Protein AF-A0A3D3JFN8-F1 (afdb_monomer_lite)

Secondary structure (DSSP, 8-state):
---HHHHHHHHHHHHHHHHHHTTT---THHHHS-HHHHHHHHHHHHHHHHTSTTHHHHHHHHHHHHHHHHHHHTTSHHHHHHHHHHHHHHHHHHHHHHS--SS-----SSSHHHHHHHTTSS-S------HHHHTTPPPPPS-TT-HHHHHHHHH-S-HHHHHHHHHHHHHHHHHHHHTT-HHHHHHHHHHHHHHHHHHHTT-S-HHHHHHHHHHHHHHHHHHHHHHHHHT--HHHHHHHHHHHSSHHHHHHH-HHHHHHHHHHHHHHHHHH--TTTTT-HHHHHHHHHHHHHHHHHTT--HHHHHHHHHHHHHHHHHHHTT--

Sequence (324 aa):
SIDMDQAIRALEEKYDVASGIMHGFDWSVWHNGIGTEKLKLIPSAMEHVLAQADGKKRFVAVVRDLSRAFALCATSAVANELRSDIAFFQAVQASLSKSASPSGRDPDDIDAAVRQLVDRAIAPDGEMIDVFTAAGLKKPDISILSDSFLAEVRGLKHKHVAAELLAKLLKGEIKIKSDRNIVEGRKFSDMLQKTLNQYHNRAIATAEIIEELIKLAEEIRAAKERGEKLGLNDDELAFYDALGENTSAIELMGDDKLKVIATELVTQVRKNVTIDWNLRTQARAKIKVLVKRILRKHGYPPDLQDAATQLVLRQAEVLCAGWV

Structure (mmCIF, N/CA/C/O backbone):
data_AF-A0A3D3JFN8-F1
#
_entry.id   AF-A0A3D3JFN8-F1
#
loop_
_atom_site.group_PDB
_atom_site.id
_atom_site.type_symbol
_atom_site.label_atom_id
_atom_site.label_alt_id
_atom_site.label_comp_id
_atom_site.label_asym_id
_atom_site.label_entity_id
_atom_site.label_seq_id
_atom_site.pdbx_PDB_ins_code
_atom_site.Cartn_x
_atom_site.Cartn_y
_atom_site.Cartn_z
_atom_site.occupancy
_atom_site.B_iso_or_equiv
_atom_site.auth_seq_id
_atom_site.auth_comp_id
_atom_site.auth_asym_id
_atom_site.auth_atom_id
_atom_site.pdbx_PDB_model_num
ATOM 1 N N . SER A 1 1 ? 41.255 7.374 -10.370 1.00 53.94 1 SER A N 1
ATOM 2 C CA . SER A 1 1 ? 40.644 7.647 -11.681 1.00 53.94 1 SER A CA 1
ATOM 3 C C . SER A 1 1 ? 39.599 6.579 -11.903 1.00 53.94 1 SER A C 1
ATOM 5 O O . SER A 1 1 ? 39.950 5.418 -11.734 1.00 53.94 1 SER A O 1
ATOM 7 N N . ILE A 1 2 ? 38.337 6.935 -12.144 1.00 57.22 2 ILE A N 1
ATOM 8 C CA . ILE A 1 2 ? 37.338 5.935 -12.548 1.00 57.22 2 ILE A CA 1
ATOM 9 C C . ILE A 1 2 ? 37.776 5.444 -13.929 1.00 57.22 2 ILE A C 1
ATOM 11 O O . ILE A 1 2 ? 38.053 6.261 -14.805 1.00 57.22 2 ILE A O 1
ATOM 15 N N . ASP A 1 3 ? 37.945 4.134 -14.077 1.00 82.56 3 ASP A N 1
ATOM 16 C CA . ASP A 1 3 ? 38.361 3.522 -15.334 1.00 82.56 3 ASP A CA 1
ATOM 17 C C . ASP A 1 3 ? 37.201 3.626 -16.335 1.00 82.56 3 ASP A C 1
ATOM 19 O O . ASP A 1 3 ? 36.159 2.985 -16.171 1.00 82.56 3 ASP A O 1
ATOM 23 N N . MET A 1 4 ? 37.364 4.493 -17.335 1.00 81.75 4 MET A N 1
ATOM 24 C CA . MET A 1 4 ? 36.362 4.758 -18.369 1.00 81.75 4 MET A CA 1
ATOM 25 C C . MET A 1 4 ? 35.945 3.464 -19.085 1.00 81.75 4 MET A C 1
ATOM 27 O O . MET A 1 4 ? 34.765 3.278 -19.377 1.00 81.75 4 MET A O 1
ATOM 31 N N . ASP A 1 5 ? 36.878 2.528 -19.273 1.00 86.00 5 ASP A N 1
ATOM 32 C CA . ASP A 1 5 ? 36.620 1.253 -19.945 1.00 86.00 5 ASP A CA 1
ATOM 33 C C . ASP A 1 5 ? 35.808 0.290 -19.069 1.00 86.00 5 ASP A C 1
ATOM 35 O O . ASP A 1 5 ? 35.107 -0.586 -19.580 1.00 86.00 5 ASP A O 1
ATOM 39 N N . GLN A 1 6 ? 35.883 0.424 -17.742 1.00 88.44 6 GLN A N 1
ATOM 40 C CA . GLN A 1 6 ? 35.012 -0.318 -16.824 1.00 88.44 6 GLN A CA 1
ATOM 41 C C . GLN A 1 6 ? 33.599 0.264 -16.811 1.00 88.44 6 GLN A C 1
ATOM 43 O O . GLN A 1 6 ? 32.631 -0.493 -16.765 1.00 88.44 6 GLN A O 1
ATOM 48 N N . ALA A 1 7 ? 33.468 1.592 -16.888 1.00 87.38 7 ALA A N 1
ATOM 49 C CA . ALA A 1 7 ? 32.167 2.251 -16.971 1.00 87.38 7 ALA A CA 1
ATOM 50 C C . ALA A 1 7 ? 31.432 1.907 -18.278 1.00 87.38 7 ALA A C 1
ATOM 52 O O . ALA A 1 7 ? 30.237 1.624 -18.234 1.00 87.38 7 ALA A O 1
ATOM 53 N N . ILE A 1 8 ? 32.146 1.861 -19.410 1.00 90.62 8 ILE A N 1
ATOM 54 C CA . ILE A 1 8 ? 31.586 1.451 -20.709 1.00 90.62 8 ILE A CA 1
ATOM 55 C C . ILE A 1 8 ? 31.153 -0.019 -20.674 1.00 90.62 8 ILE A C 1
ATOM 57 O O . ILE A 1 8 ? 30.015 -0.318 -21.015 1.00 90.62 8 ILE A O 1
ATOM 61 N N . ARG A 1 9 ? 31.995 -0.928 -20.163 1.00 92.75 9 ARG A N 1
ATOM 62 C CA . ARG A 1 9 ? 31.619 -2.347 -20.028 1.00 92.75 9 ARG A CA 1
ATOM 63 C C . ARG A 1 9 ? 30.382 -2.549 -19.157 1.00 92.75 9 ARG A C 1
ATOM 65 O O . ARG A 1 9 ? 29.504 -3.333 -19.500 1.00 92.75 9 ARG A O 1
ATOM 72 N N . ALA A 1 10 ? 30.291 -1.823 -18.042 1.00 92.12 10 ALA A N 1
ATOM 73 C CA . ALA A 1 10 ? 29.110 -1.859 -17.188 1.00 92.12 10 ALA A CA 1
ATOM 74 C C . ALA A 1 10 ? 27.870 -1.287 -17.896 1.00 92.12 10 ALA A C 1
ATOM 76 O O . ALA A 1 10 ? 26.773 -1.809 -17.707 1.00 92.12 10 ALA A O 1
ATOM 77 N N . LEU A 1 11 ? 28.025 -0.232 -18.706 1.00 92.38 11 LEU A N 1
ATOM 78 C CA . LEU A 1 11 ? 26.940 0.333 -19.506 1.00 92.38 11 LEU A CA 1
ATOM 79 C C . LEU A 1 11 ? 26.386 -0.706 -20.485 1.00 92.38 11 LEU A C 1
ATOM 81 O O . LEU A 1 11 ? 25.184 -0.956 -20.466 1.00 92.38 11 LEU A O 1
ATOM 85 N N . GLU A 1 12 ? 27.253 -1.318 -21.292 1.00 94.62 12 GLU A N 1
ATOM 86 C CA . GLU A 1 12 ? 26.887 -2.326 -22.295 1.00 94.62 12 GLU A CA 1
ATOM 87 C C . GLU A 1 12 ? 26.227 -3.546 -21.641 1.00 94.62 12 GLU A C 1
ATOM 89 O O . GLU A 1 12 ? 25.137 -3.948 -22.038 1.00 94.62 12 GLU A O 1
ATOM 94 N N . GLU A 1 13 ? 26.802 -4.065 -20.550 1.00 96.44 13 GLU A N 1
ATOM 95 C CA . GLU A 1 13 ? 26.225 -5.195 -19.816 1.00 96.44 13 GLU A CA 1
ATOM 96 C C . GLU A 1 13 ? 24.807 -4.880 -19.311 1.00 96.44 13 GLU A C 1
ATOM 98 O O . GLU A 1 13 ? 23.881 -5.678 -19.474 1.00 96.44 13 GLU A O 1
ATOM 103 N N . LYS A 1 14 ? 24.597 -3.713 -18.683 1.00 96.00 14 LYS A N 1
ATOM 104 C CA . LYS A 1 14 ? 23.262 -3.344 -18.182 1.00 96.00 14 LYS A CA 1
ATOM 105 C C . LYS A 1 14 ? 22.296 -3.011 -19.313 1.00 96.00 14 LYS A C 1
ATOM 107 O O . LYS A 1 14 ? 21.099 -3.252 -19.154 1.00 96.00 14 LYS A O 1
ATOM 112 N N . TYR A 1 15 ? 22.797 -2.497 -20.430 1.00 96.38 15 TYR A N 1
ATOM 113 C CA . TYR A 1 15 ? 22.007 -2.238 -21.624 1.00 96.38 15 TYR A CA 1
ATOM 114 C C . TYR A 1 15 ? 21.481 -3.545 -22.221 1.00 96.38 15 TYR A C 1
ATOM 116 O O . TYR A 1 15 ? 20.282 -3.653 -22.478 1.00 96.38 15 TYR A O 1
ATOM 124 N N . ASP A 1 16 ? 22.330 -4.566 -22.336 1.00 96.00 16 ASP A N 1
ATOM 125 C CA . ASP A 1 16 ? 21.941 -5.891 -22.821 1.00 96.00 16 ASP A CA 1
ATOM 126 C C . ASP A 1 16 ? 20.893 -6.535 -21.913 1.00 96.00 16 ASP A C 1
ATOM 128 O O . ASP A 1 16 ? 19.906 -7.099 -22.386 1.00 96.00 16 ASP A O 1
ATOM 132 N N . VAL A 1 17 ? 21.045 -6.405 -20.590 1.00 96.12 17 VAL A N 1
ATOM 133 C CA . VAL A 1 17 ? 20.047 -6.918 -19.641 1.00 96.12 17 VAL A CA 1
ATOM 134 C C . VAL A 1 17 ? 18.718 -6.159 -19.758 1.00 96.12 17 VAL A C 1
ATOM 136 O O . VAL A 1 17 ? 17.661 -6.792 -19.727 1.00 96.12 17 VAL A O 1
ATOM 139 N N . ALA A 1 18 ? 18.738 -4.828 -19.894 1.00 95.38 18 ALA A N 1
ATOM 140 C CA . ALA A 1 18 ? 17.523 -4.026 -20.073 1.00 95.38 18 ALA A CA 1
ATOM 141 C C . ALA A 1 18 ? 16.812 -4.371 -21.391 1.00 95.38 18 ALA A C 1
ATOM 143 O O . ALA A 1 18 ? 15.604 -4.615 -21.395 1.00 95.38 18 ALA A O 1
ATOM 144 N N . SER A 1 19 ? 17.575 -4.490 -22.477 1.00 95.50 19 SER A N 1
ATOM 145 C CA . SER A 1 19 ? 17.095 -4.908 -23.796 1.00 95.50 19 SER A CA 1
ATOM 146 C C . SER A 1 19 ? 16.547 -6.333 -23.775 1.00 95.50 19 SER A C 1
ATOM 148 O O . SER A 1 19 ? 15.504 -6.604 -24.361 1.00 95.50 19 SER A O 1
ATOM 150 N N . GLY A 1 20 ? 17.187 -7.238 -23.030 1.00 95.94 20 GLY A N 1
ATOM 151 C CA . GLY A 1 20 ? 16.709 -8.602 -22.818 1.00 95.94 20 GLY A CA 1
ATOM 152 C C . GLY A 1 20 ? 15.374 -8.660 -22.074 1.00 95.94 20 GLY A C 1
ATOM 153 O O . GLY A 1 20 ? 14.539 -9.504 -22.388 1.00 95.94 20 GLY A O 1
ATOM 154 N N . ILE A 1 21 ? 15.129 -7.746 -21.126 1.00 94.88 21 ILE A N 1
ATOM 155 C CA . ILE A 1 21 ? 13.808 -7.603 -20.491 1.00 94.88 21 ILE A CA 1
ATOM 156 C C . ILE A 1 21 ? 12.785 -7.047 -21.486 1.00 94.88 21 ILE A C 1
ATOM 158 O O . ILE A 1 21 ? 11.629 -7.437 -21.430 1.00 94.88 21 ILE A O 1
ATOM 162 N N . MET A 1 22 ? 13.184 -6.172 -22.405 1.00 96.12 22 MET A N 1
ATOM 163 C CA . MET A 1 22 ? 12.294 -5.603 -23.425 1.00 96.12 22 MET A CA 1
ATOM 164 C C . MET A 1 22 ? 12.196 -6.457 -24.701 1.00 96.12 22 MET A C 1
ATOM 166 O O . MET A 1 22 ? 11.599 -6.031 -25.689 1.00 96.12 22 MET A O 1
ATOM 170 N N . HIS A 1 23 ? 12.778 -7.657 -24.713 1.00 94.62 23 HIS A N 1
ATOM 171 C CA . HIS A 1 23 ? 12.851 -8.489 -25.906 1.00 94.62 23 HIS A CA 1
ATOM 172 C C . HIS A 1 23 ? 11.454 -8.806 -26.469 1.00 94.62 23 HIS A C 1
ATOM 174 O O . HIS A 1 23 ? 10.594 -9.373 -25.793 1.00 94.62 23 HIS A O 1
ATOM 180 N N . GLY A 1 24 ? 11.249 -8.495 -27.752 1.00 91.69 24 GLY A N 1
ATOM 181 C CA . GLY A 1 24 ? 9.967 -8.666 -28.441 1.00 91.69 24 GLY A CA 1
ATOM 182 C C . GLY A 1 24 ? 9.012 -7.472 -28.311 1.00 91.69 24 GLY A C 1
ATOM 183 O O . GLY A 1 24 ? 7.915 -7.522 -28.864 1.00 91.69 24 GLY A O 1
ATOM 184 N N . PHE A 1 25 ? 9.411 -6.403 -27.619 1.00 94.88 25 PHE A N 1
ATOM 185 C CA . PHE A 1 25 ? 8.752 -5.101 -27.675 1.00 94.88 25 PHE A CA 1
ATOM 186 C C . PHE A 1 25 ? 9.470 -4.197 -28.682 1.00 94.88 25 PHE A C 1
ATOM 188 O O . PHE A 1 25 ? 10.678 -4.015 -28.590 1.00 94.88 25 PHE A O 1
ATOM 195 N N . ASP A 1 26 ? 8.737 -3.612 -29.629 1.00 91.94 26 ASP A N 1
ATOM 196 C CA . ASP A 1 26 ? 9.301 -2.629 -30.558 1.00 91.94 26 ASP A CA 1
ATOM 197 C C . ASP A 1 26 ? 9.213 -1.222 -29.955 1.00 91.94 26 ASP A C 1
ATOM 199 O O . ASP A 1 26 ? 8.122 -0.671 -29.790 1.00 91.94 26 ASP A O 1
ATOM 203 N N . TRP A 1 27 ? 10.369 -0.642 -29.625 1.00 92.06 27 TRP A N 1
ATOM 204 C CA . TRP A 1 27 ? 10.476 0.735 -29.144 1.00 92.06 27 TRP A CA 1
ATOM 205 C C . TRP A 1 27 ? 11.061 1.705 -30.176 1.00 92.06 27 TRP A C 1
ATOM 207 O O . TRP A 1 27 ? 11.353 2.849 -29.831 1.00 92.06 27 TRP A O 1
ATOM 217 N N . SER A 1 28 ? 11.169 1.313 -31.450 1.00 87.94 28 SER A N 1
ATOM 218 C CA . SER A 1 28 ? 11.732 2.150 -32.522 1.00 87.94 28 SER A CA 1
ATOM 219 C C . SER A 1 28 ? 11.028 3.506 -32.685 1.00 87.94 28 SER A C 1
ATOM 221 O O . SER A 1 28 ? 11.658 4.516 -33.017 1.00 87.94 28 SER A O 1
ATOM 223 N N . VAL A 1 29 ? 9.729 3.560 -32.365 1.00 86.12 29 VAL A N 1
ATOM 224 C CA . VAL A 1 29 ? 8.913 4.786 -32.317 1.00 86.12 29 V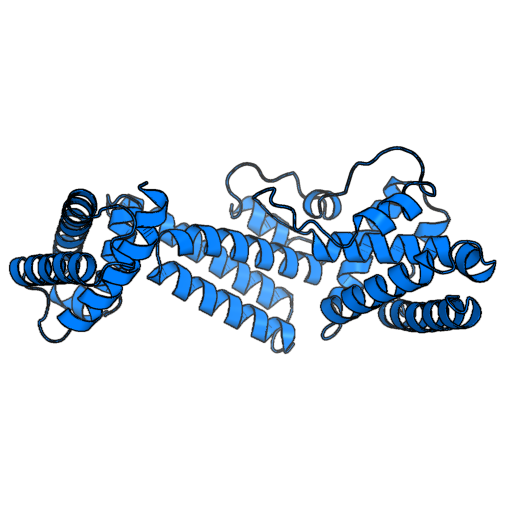AL A CA 1
ATOM 225 C C . VAL A 1 29 ? 9.500 5.827 -31.354 1.00 86.12 29 VAL A C 1
ATOM 227 O O . VAL A 1 29 ? 9.339 7.026 -31.569 1.00 86.12 29 VAL A O 1
ATOM 230 N N . TRP A 1 30 ? 10.240 5.414 -30.322 1.00 84.25 30 TRP A N 1
ATOM 231 C CA . TRP A 1 30 ? 10.907 6.334 -29.402 1.00 84.25 30 TRP A CA 1
ATOM 232 C C . TRP A 1 30 ? 12.005 7.170 -30.070 1.00 84.25 30 TRP A C 1
ATOM 234 O O . TRP A 1 30 ? 12.223 8.324 -29.686 1.00 84.25 30 TRP A O 1
ATOM 244 N N . HIS A 1 31 ? 12.678 6.629 -31.085 1.00 82.06 31 HIS A N 1
ATOM 245 C CA . HIS A 1 31 ? 13.745 7.337 -31.791 1.00 82.06 31 HIS A CA 1
ATOM 246 C C . HIS A 1 31 ? 13.186 8.392 -32.744 1.00 82.06 31 HIS A C 1
ATOM 248 O O . HIS A 1 31 ? 13.651 9.530 -32.741 1.00 82.06 31 HIS A O 1
ATOM 254 N N . ASN A 1 32 ? 12.154 8.024 -33.507 1.00 79.94 32 ASN A N 1
ATOM 255 C CA . ASN A 1 32 ? 11.704 8.794 -34.671 1.00 79.94 32 ASN A CA 1
ATOM 256 C C . ASN A 1 32 ? 10.354 9.505 -34.478 1.00 79.94 32 ASN A C 1
ATOM 258 O O . ASN A 1 32 ? 9.999 10.356 -35.289 1.00 79.94 32 ASN A O 1
ATOM 262 N N . GLY A 1 33 ? 9.595 9.156 -33.437 1.00 72.62 33 GLY A N 1
ATOM 263 C CA . GLY A 1 33 ? 8.253 9.687 -33.203 1.00 72.62 33 GLY A CA 1
ATOM 264 C C . GLY A 1 33 ? 8.239 11.091 -32.600 1.00 72.62 33 GLY A C 1
ATOM 265 O O . GLY A 1 33 ? 9.191 11.534 -31.950 1.00 72.62 33 GLY A O 1
ATOM 266 N N . ILE A 1 34 ? 7.116 11.789 -32.767 1.00 73.06 34 ILE A N 1
ATOM 267 C CA . ILE A 1 34 ? 6.862 13.070 -32.087 1.00 73.06 34 ILE A CA 1
ATOM 268 C C . ILE A 1 34 ? 6.518 12.847 -30.608 1.00 73.06 34 ILE A C 1
ATOM 270 O O . ILE A 1 34 ? 6.155 11.742 -30.206 1.00 73.06 34 ILE A O 1
ATOM 274 N N . GLY A 1 35 ? 6.598 13.897 -29.779 1.00 68.56 35 GLY A N 1
ATOM 275 C CA . GLY A 1 35 ? 6.410 13.795 -28.322 1.00 68.56 35 GLY A CA 1
ATOM 276 C C . GLY A 1 35 ? 5.192 12.958 -27.911 1.00 68.56 35 GLY A C 1
ATOM 277 O O . GLY A 1 35 ? 5.329 12.015 -27.141 1.00 68.56 35 GLY A O 1
ATOM 278 N N . THR A 1 36 ? 4.023 13.200 -28.509 1.00 68.75 36 THR A N 1
ATOM 279 C CA . THR A 1 36 ? 2.778 12.468 -28.208 1.00 68.75 36 THR A CA 1
ATOM 280 C C . THR A 1 36 ? 2.807 10.982 -28.585 1.00 68.75 36 THR A C 1
ATOM 282 O O . THR A 1 36 ? 2.164 10.174 -27.915 1.00 68.75 36 THR A O 1
ATOM 285 N N . GLU A 1 37 ? 3.545 10.591 -29.623 1.00 70.62 37 GLU A N 1
ATOM 286 C CA . GLU A 1 37 ? 3.716 9.188 -30.026 1.00 70.62 37 GLU A CA 1
ATOM 287 C C . GLU A 1 37 ? 4.632 8.448 -29.054 1.00 70.62 37 GLU A C 1
ATOM 289 O O . GLU A 1 37 ? 4.309 7.337 -28.629 1.00 70.62 37 GLU A O 1
ATOM 294 N N . LYS A 1 38 ? 5.711 9.108 -28.612 1.00 74.50 38 LYS A N 1
ATOM 295 C CA . LYS A 1 38 ? 6.598 8.589 -27.564 1.00 74.50 38 LYS A CA 1
ATOM 296 C C . LYS A 1 38 ? 5.834 8.330 -26.265 1.00 74.50 38 LYS A C 1
ATOM 298 O O . LYS A 1 38 ? 6.023 7.291 -25.638 1.00 74.50 38 LYS A O 1
ATOM 303 N N . LEU A 1 39 ? 4.914 9.226 -25.892 1.00 69.25 39 LEU A N 1
ATOM 304 C CA . LEU A 1 39 ? 4.088 9.061 -24.689 1.00 69.25 39 LEU A CA 1
ATOM 305 C C . LEU A 1 39 ? 3.153 7.850 -24.767 1.00 69.25 39 LEU A C 1
ATOM 307 O O . LEU A 1 39 ? 3.017 7.114 -23.791 1.00 69.25 39 LEU A O 1
ATOM 311 N N . LYS A 1 40 ? 2.534 7.608 -25.928 1.00 75.81 40 LYS A N 1
ATOM 312 C CA . LYS A 1 40 ? 1.619 6.470 -26.134 1.00 75.81 40 LYS A CA 1
ATOM 313 C C . LYS A 1 40 ? 2.320 5.111 -26.066 1.00 75.81 40 LYS A C 1
ATOM 315 O O . LYS A 1 40 ? 1.660 4.099 -25.830 1.00 75.81 40 LYS A O 1
ATOM 320 N N . LEU A 1 41 ? 3.639 5.079 -26.253 1.00 83.25 41 LEU A N 1
ATOM 321 C CA . LEU A 1 41 ? 4.440 3.860 -26.170 1.00 83.25 41 LEU A CA 1
ATOM 322 C C . LEU A 1 41 ? 4.618 3.377 -24.720 1.00 83.25 41 LEU A C 1
ATOM 324 O O . LEU A 1 41 ? 4.660 2.170 -24.476 1.00 83.25 41 LEU A O 1
ATOM 328 N N . ILE A 1 42 ? 4.674 4.300 -23.752 1.00 84.06 42 ILE A N 1
ATOM 329 C CA . ILE A 1 42 ? 5.007 3.998 -22.350 1.00 84.06 42 ILE A CA 1
ATOM 330 C C . ILE A 1 42 ? 4.045 2.984 -21.704 1.00 84.06 42 ILE A C 1
ATOM 332 O O . ILE A 1 42 ? 4.545 2.009 -21.143 1.00 84.06 42 ILE A O 1
ATOM 336 N N . PRO A 1 43 ? 2.703 3.105 -21.797 1.00 81.81 43 PRO A N 1
ATOM 337 C CA . PRO A 1 43 ? 1.796 2.106 -21.222 1.00 81.81 43 PRO A CA 1
ATOM 338 C C . PRO A 1 43 ? 1.990 0.704 -21.810 1.00 81.81 43 PRO A C 1
ATOM 340 O O . PRO A 1 43 ? 1.926 -0.288 -21.088 1.00 81.81 43 PRO A O 1
ATOM 343 N N . SER A 1 44 ? 2.280 0.617 -23.112 1.00 87.00 44 SER A N 1
ATOM 344 C CA . SER A 1 44 ? 2.529 -0.666 -23.778 1.00 87.00 44 SER A CA 1
ATOM 345 C C . SER A 1 44 ? 3.850 -1.289 -23.318 1.00 87.00 44 SER A C 1
ATOM 347 O O . SER A 1 44 ? 3.915 -2.497 -23.098 1.00 87.00 44 SER A O 1
ATOM 349 N N . ALA A 1 45 ? 4.879 -0.467 -23.108 1.00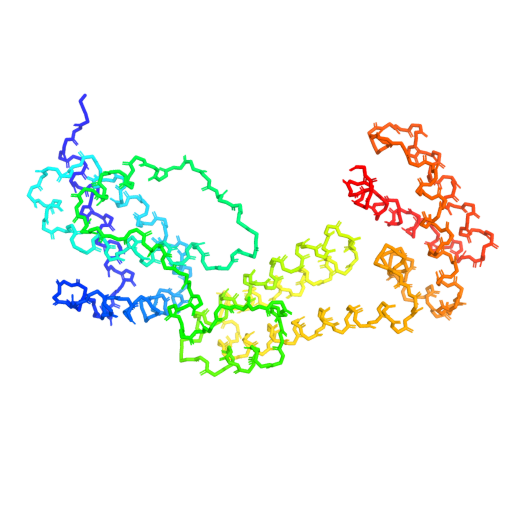 90.38 45 ALA A N 1
ATOM 350 C CA . ALA A 1 45 ? 6.156 -0.906 -22.556 1.00 90.38 45 ALA A CA 1
ATOM 351 C C . ALA A 1 45 ? 6.016 -1.375 -21.098 1.00 90.38 45 ALA A C 1
ATOM 353 O O . ALA A 1 45 ? 6.546 -2.418 -20.721 1.00 90.38 45 ALA A O 1
ATOM 354 N N . MET A 1 46 ? 5.248 -0.649 -20.280 1.00 86.88 46 MET A N 1
ATOM 355 C CA . MET A 1 46 ? 4.938 -1.061 -18.908 1.00 86.88 46 MET A CA 1
ATOM 356 C C . MET A 1 46 ? 4.202 -2.399 -18.877 1.00 86.88 46 MET A C 1
ATOM 358 O O . MET A 1 46 ? 4.563 -3.257 -18.080 1.00 86.88 46 MET A O 1
ATOM 362 N N . GLU A 1 47 ? 3.204 -2.591 -19.743 1.00 88.94 47 GLU A N 1
ATOM 363 C CA . GLU A 1 47 ? 2.477 -3.859 -19.864 1.00 88.94 47 GLU A CA 1
ATOM 364 C C . GLU A 1 47 ? 3.435 -5.014 -20.178 1.00 88.94 47 GLU A C 1
ATOM 366 O O . GLU A 1 47 ? 3.380 -6.055 -19.525 1.00 88.94 47 GLU A O 1
ATOM 371 N N . HIS A 1 48 ? 4.358 -4.806 -21.121 1.00 94.00 48 HIS A N 1
ATOM 372 C CA . HIS A 1 48 ? 5.370 -5.796 -21.484 1.00 94.00 48 HIS A CA 1
ATOM 373 C C . HIS A 1 48 ? 6.269 -6.173 -20.296 1.00 94.00 48 HIS A C 1
ATOM 375 O O . HIS A 1 48 ? 6.511 -7.356 -20.050 1.00 94.00 48 HIS A O 1
ATOM 381 N N . VAL A 1 49 ? 6.730 -5.182 -19.527 1.00 92.94 49 VAL A N 1
ATOM 382 C CA . VAL A 1 49 ? 7.554 -5.410 -18.331 1.00 92.94 49 VAL A CA 1
ATOM 383 C C . VAL A 1 49 ? 6.751 -6.100 -17.224 1.00 92.94 49 VAL A C 1
ATOM 385 O O . VAL A 1 49 ? 7.239 -7.041 -16.602 1.00 92.94 49 VAL A O 1
ATOM 388 N N . LEU A 1 50 ? 5.521 -5.657 -16.956 1.00 89.44 50 LEU A N 1
ATOM 389 C CA . LEU A 1 50 ? 4.690 -6.166 -15.858 1.00 89.44 50 LEU A CA 1
ATOM 390 C C . LEU A 1 50 ? 4.134 -7.571 -16.124 1.00 89.44 50 LEU A C 1
ATOM 392 O O . LEU A 1 50 ? 3.860 -8.299 -15.171 1.00 89.44 50 LEU A O 1
ATOM 396 N N . ALA A 1 51 ? 4.010 -7.977 -17.389 1.00 89.75 51 ALA A N 1
ATOM 397 C CA . ALA A 1 51 ? 3.626 -9.339 -17.753 1.00 89.75 51 ALA A CA 1
ATOM 398 C C . ALA A 1 51 ? 4.687 -10.386 -17.352 1.00 89.75 51 ALA A C 1
ATOM 400 O O . ALA A 1 51 ? 4.386 -11.575 -17.188 1.00 89.75 51 ALA A O 1
ATOM 401 N N . GLN A 1 52 ? 5.945 -9.975 -17.180 1.00 90.19 52 GLN A N 1
ATOM 402 C CA . GLN A 1 52 ? 7.054 -10.869 -16.855 1.00 90.19 52 GLN A CA 1
ATOM 403 C C . GLN A 1 52 ? 7.186 -11.125 -15.350 1.00 90.19 52 GLN A C 1
ATOM 405 O O . GLN A 1 52 ? 6.919 -10.260 -14.518 1.00 90.19 52 GLN A O 1
ATOM 410 N N . ALA A 1 53 ? 7.658 -12.323 -14.994 1.00 85.50 53 ALA A N 1
ATOM 411 C CA . ALA A 1 53 ? 7.945 -12.678 -13.607 1.00 85.50 53 ALA A CA 1
ATOM 412 C C . ALA A 1 53 ? 9.030 -11.751 -13.034 1.00 85.50 53 ALA A C 1
ATOM 414 O O . ALA A 1 53 ? 10.107 -11.604 -13.619 1.00 85.50 53 ALA A O 1
ATOM 415 N N . ASP A 1 54 ? 8.714 -11.097 -11.913 1.00 85.81 54 ASP A N 1
ATOM 416 C CA . ASP A 1 54 ? 9.532 -10.052 -11.284 1.00 85.81 54 ASP A CA 1
ATOM 417 C C . ASP A 1 54 ? 9.972 -8.919 -12.231 1.00 85.81 54 ASP A C 1
ATOM 419 O O . ASP A 1 54 ? 10.934 -8.199 -11.941 1.00 85.81 54 ASP A O 1
ATOM 423 N N . GLY A 1 55 ? 9.272 -8.723 -13.356 1.00 90.50 55 GLY A N 1
ATOM 424 C CA . GLY A 1 55 ? 9.710 -7.837 -14.434 1.00 90.50 55 GLY A CA 1
ATOM 425 C C . GLY A 1 55 ? 9.917 -6.400 -13.967 1.00 90.50 55 GLY A C 1
ATOM 426 O O . GLY A 1 55 ? 10.978 -5.828 -14.202 1.00 90.50 55 GLY A O 1
ATOM 427 N N . LYS A 1 56 ? 8.982 -5.850 -13.180 1.00 89.62 56 LYS A N 1
ATOM 428 C CA . LYS A 1 56 ? 9.124 -4.513 -12.574 1.00 89.62 56 LYS A CA 1
ATOM 429 C C . LYS A 1 56 ? 10.383 -4.391 -11.716 1.00 89.62 56 LYS A C 1
ATOM 431 O O . LYS A 1 56 ? 11.154 -3.451 -11.891 1.00 89.62 56 LYS A O 1
ATOM 436 N N . LYS A 1 57 ? 10.599 -5.325 -10.783 1.00 90.56 57 LYS A N 1
ATOM 437 C CA . LYS A 1 57 ? 11.740 -5.289 -9.852 1.00 90.56 57 LYS A CA 1
ATOM 438 C C . LYS A 1 57 ? 13.062 -5.386 -10.610 1.00 90.56 57 LYS A C 1
ATOM 440 O O . LYS A 1 57 ? 13.978 -4.615 -10.334 1.00 90.56 57 LYS A O 1
ATOM 445 N N . ARG A 1 58 ? 13.142 -6.308 -11.575 1.00 93.94 58 ARG A N 1
ATOM 446 C CA . ARG A 1 58 ? 14.316 -6.508 -12.431 1.00 93.94 58 ARG A CA 1
ATOM 447 C C . ARG A 1 58 ? 14.596 -5.279 -13.288 1.00 93.94 58 ARG A C 1
ATOM 449 O O . ARG A 1 58 ? 15.706 -4.762 -13.243 1.00 93.94 58 ARG A O 1
ATOM 456 N N . PHE A 1 59 ? 13.592 -4.785 -14.006 1.00 95.06 59 PHE A N 1
ATOM 457 C CA . PHE A 1 59 ? 13.735 -3.647 -14.908 1.00 95.06 59 PHE A CA 1
ATOM 458 C C . PHE A 1 59 ? 14.148 -2.384 -14.152 1.00 95.06 59 PHE A C 1
ATOM 460 O O . PHE A 1 59 ? 15.142 -1.757 -14.497 1.00 95.06 59 PHE A O 1
ATOM 467 N N . VAL A 1 60 ? 13.465 -2.054 -13.049 1.00 91.62 60 VAL A N 1
ATOM 468 C CA . VAL A 1 60 ? 13.799 -0.864 -12.251 1.00 91.62 60 VAL A CA 1
ATOM 469 C C . VAL A 1 60 ? 15.219 -0.933 -11.688 1.00 91.62 60 VAL A C 1
ATOM 471 O O . VAL A 1 60 ? 15.916 0.081 -11.690 1.00 91.62 60 VAL A O 1
ATOM 474 N N . ALA A 1 61 ? 15.667 -2.103 -11.223 1.00 92.50 61 ALA A N 1
ATOM 475 C CA . ALA A 1 61 ? 17.028 -2.272 -10.722 1.00 92.50 61 ALA A CA 1
ATOM 476 C C . ALA A 1 61 ? 18.074 -2.102 -11.834 1.00 92.50 61 ALA A C 1
ATOM 478 O O . ALA A 1 61 ? 19.026 -1.344 -11.664 1.00 92.50 61 ALA A O 1
ATOM 479 N N . VAL A 1 62 ? 17.866 -2.753 -12.981 1.00 96.06 62 VAL A N 1
ATOM 480 C CA . VAL A 1 62 ? 18.804 -2.723 -14.111 1.00 96.06 62 VAL A CA 1
ATOM 481 C C . VAL A 1 62 ? 18.895 -1.326 -14.716 1.00 96.06 62 VAL A C 1
ATOM 483 O O . VAL A 1 62 ? 20.000 -0.843 -14.930 1.00 96.06 62 VAL A O 1
ATOM 486 N N . VAL A 1 63 ? 17.770 -0.634 -14.923 1.00 93.62 63 VAL A N 1
ATOM 487 C CA . VAL A 1 63 ? 17.771 0.724 -15.495 1.00 93.62 63 VAL A CA 1
ATOM 488 C C . VAL A 1 63 ? 18.420 1.736 -14.549 1.00 93.62 63 VAL A C 1
ATOM 490 O O . VAL A 1 63 ? 19.100 2.658 -14.999 1.00 93.62 63 VAL A O 1
ATOM 493 N N . ARG A 1 64 ? 18.294 1.549 -13.229 1.00 91.25 64 ARG A N 1
ATOM 494 C CA . ARG A 1 64 ? 19.028 2.359 -12.245 1.00 91.25 64 ARG A CA 1
ATOM 495 C C . ARG A 1 64 ? 20.537 2.153 -12.372 1.00 91.25 64 ARG A C 1
ATOM 497 O O . ARG A 1 64 ? 21.295 3.118 -12.331 1.00 91.25 64 ARG A O 1
ATOM 504 N N . ASP A 1 65 ? 20.979 0.909 -12.515 1.00 89.56 65 ASP A N 1
ATOM 505 C CA . ASP A 1 65 ? 22.400 0.582 -12.656 1.00 89.56 65 ASP A CA 1
ATOM 506 C C . ASP A 1 65 ? 22.954 1.083 -13.998 1.00 89.56 65 ASP A C 1
ATOM 508 O O . ASP A 1 65 ? 24.014 1.707 -14.024 1.00 89.56 65 ASP A O 1
ATOM 512 N N . LEU A 1 66 ? 22.183 0.919 -15.076 1.00 91.31 66 LEU A N 1
ATOM 513 C CA . LEU A 1 66 ? 22.456 1.457 -16.408 1.00 91.31 66 LEU A CA 1
ATOM 514 C C . LEU A 1 66 ? 22.618 2.981 -16.381 1.00 91.31 66 LEU A C 1
ATOM 516 O O . LEU A 1 66 ? 23.588 3.513 -16.909 1.00 91.31 66 LEU A O 1
ATOM 520 N N . SER A 1 67 ? 21.706 3.684 -15.707 1.00 87.62 67 SER A N 1
ATOM 521 C CA . SER A 1 67 ? 21.746 5.147 -15.589 1.00 87.62 67 SER A CA 1
ATOM 522 C C . SER A 1 67 ? 22.981 5.633 -14.826 1.00 87.62 67 SER A C 1
ATOM 524 O O . SER A 1 67 ? 23.579 6.645 -15.193 1.00 87.62 67 SER A O 1
ATOM 526 N N . ARG A 1 68 ? 23.406 4.892 -13.791 1.00 87.12 68 ARG A N 1
ATOM 527 C CA . ARG A 1 68 ? 24.653 5.178 -13.065 1.00 87.12 68 ARG A CA 1
ATOM 528 C C . ARG A 1 68 ? 25.884 4.952 -13.940 1.00 87.12 68 ARG A C 1
ATOM 530 O O . ARG A 1 68 ? 26.769 5.800 -13.939 1.00 87.12 68 ARG A O 1
ATOM 537 N N . ALA A 1 69 ? 25.934 3.857 -14.699 1.00 87.81 69 ALA A N 1
ATOM 538 C CA . ALA A 1 69 ? 27.030 3.592 -15.633 1.00 87.81 69 ALA A CA 1
ATOM 539 C C . ALA A 1 69 ? 27.105 4.666 -16.732 1.00 87.81 69 ALA A C 1
ATOM 541 O O . ALA A 1 69 ? 28.180 5.201 -16.996 1.00 87.81 69 ALA A O 1
ATOM 542 N N . PHE A 1 70 ? 25.958 5.065 -17.290 1.00 87.31 70 PHE A N 1
ATOM 543 C CA . PHE A 1 70 ? 25.857 6.134 -18.284 1.00 87.31 70 PHE A CA 1
ATOM 544 C C . PHE A 1 70 ? 26.406 7.464 -17.773 1.00 87.31 70 PHE A C 1
ATOM 546 O O . PHE A 1 70 ? 27.210 8.090 -18.457 1.00 87.31 70 PHE A O 1
ATOM 553 N N . ALA A 1 71 ? 26.057 7.870 -16.550 1.00 86.00 71 ALA A N 1
ATOM 554 C CA . ALA A 1 71 ? 26.567 9.107 -15.957 1.00 86.00 71 ALA A CA 1
ATOM 555 C C . ALA A 1 71 ? 28.106 9.140 -15.848 1.00 86.0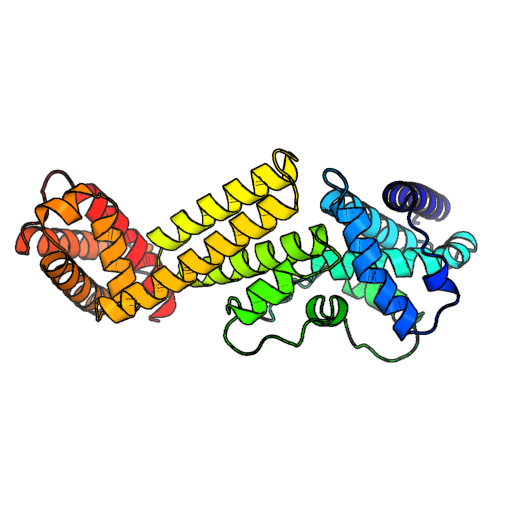0 71 ALA A C 1
ATOM 557 O O . ALA A 1 71 ? 28.702 10.213 -15.925 1.00 86.00 71 ALA A O 1
ATOM 558 N N . LEU A 1 72 ? 28.754 7.978 -15.707 1.00 86.75 72 LEU A N 1
ATOM 559 C CA . LEU A 1 72 ? 30.212 7.854 -15.619 1.00 86.75 72 LEU A CA 1
ATOM 560 C C . LEU A 1 72 ? 30.914 7.875 -16.983 1.00 86.75 72 LEU A C 1
ATOM 562 O O . LEU A 1 72 ? 32.100 8.191 -17.036 1.00 86.75 72 LEU A O 1
ATOM 566 N N . CYS A 1 73 ? 30.208 7.550 -18.071 1.00 86.38 73 CYS A N 1
ATOM 567 C CA . CYS A 1 73 ? 30.784 7.429 -19.414 1.00 86.38 73 CYS A CA 1
ATOM 568 C C . CYS A 1 73 ? 30.045 8.236 -20.499 1.00 86.38 73 CYS A C 1
ATOM 570 O O . CYS A 1 73 ? 30.227 7.979 -21.691 1.00 86.38 73 CYS A O 1
ATOM 572 N N . ALA A 1 74 ? 29.252 9.238 -20.105 1.00 81.31 74 ALA A N 1
ATOM 573 C CA . ALA A 1 74 ? 28.320 9.974 -20.968 1.00 81.31 74 ALA A CA 1
ATOM 574 C C . ALA A 1 74 ? 28.957 10.668 -22.190 1.00 81.31 74 ALA A C 1
ATOM 576 O O . ALA A 1 74 ? 28.255 11.000 -23.144 1.00 81.31 74 ALA A O 1
ATOM 577 N N . THR A 1 75 ? 30.269 10.918 -22.165 1.00 83.06 75 THR A N 1
ATOM 578 C CA . THR A 1 75 ? 31.026 11.539 -23.265 1.00 83.06 75 THR A CA 1
ATOM 579 C C . THR A 1 75 ? 31.596 10.533 -24.271 1.00 83.06 75 THR A C 1
ATOM 581 O O . THR A 1 75 ? 32.168 10.951 -25.276 1.00 83.06 75 THR A O 1
ATOM 584 N N . SER A 1 76 ? 31.458 9.225 -24.031 1.00 87.94 76 SER A N 1
ATOM 585 C CA . SER A 1 76 ? 31.914 8.187 -24.965 1.00 87.94 76 SER A CA 1
ATOM 586 C C . SER A 1 76 ? 31.020 8.075 -26.203 1.00 87.94 76 SER A C 1
ATOM 588 O O . SER A 1 76 ? 29.836 8.414 -26.173 1.00 87.94 76 SER A O 1
ATOM 590 N N . ALA A 1 77 ? 31.586 7.556 -27.297 1.00 88.38 77 ALA A N 1
ATOM 591 C CA . ALA A 1 77 ? 30.833 7.253 -28.515 1.00 88.38 77 ALA A CA 1
ATOM 592 C C . ALA A 1 77 ? 29.711 6.234 -28.243 1.00 88.38 77 ALA A C 1
ATOM 594 O O . ALA A 1 77 ? 28.564 6.495 -28.591 1.00 88.38 77 ALA A O 1
ATOM 595 N N . VAL A 1 78 ? 30.024 5.157 -27.511 1.00 87.50 78 VAL A N 1
ATOM 596 C CA . VAL A 1 78 ? 29.064 4.109 -27.118 1.00 87.50 78 VAL A CA 1
ATOM 597 C C . VAL A 1 78 ? 27.893 4.694 -26.323 1.00 87.50 78 VAL A C 1
ATOM 599 O O . VAL A 1 78 ? 26.734 4.437 -26.634 1.00 87.50 78 VAL A O 1
ATOM 602 N N . ALA A 1 79 ? 28.164 5.555 -25.334 1.00 85.62 79 ALA A N 1
ATOM 603 C CA . ALA A 1 79 ? 27.098 6.207 -24.577 1.00 85.62 79 ALA A CA 1
ATOM 604 C C . ALA A 1 79 ? 26.215 7.101 -25.464 1.00 85.62 79 ALA A C 1
ATOM 606 O O . ALA A 1 79 ? 25.004 7.158 -25.264 1.00 85.62 79 ALA A O 1
ATOM 607 N N . ASN A 1 80 ? 26.786 7.790 -26.456 1.00 86.25 80 ASN A N 1
ATOM 608 C CA . ASN A 1 80 ? 26.001 8.614 -27.376 1.00 86.25 80 ASN A CA 1
ATOM 609 C C . ASN A 1 80 ? 25.083 7.788 -28.284 1.00 86.25 80 ASN A C 1
ATOM 611 O O . ASN A 1 80 ? 23.954 8.218 -28.512 1.00 86.25 80 ASN A O 1
ATOM 615 N N . GLU A 1 81 ? 25.530 6.622 -28.748 1.00 89.62 81 GLU A N 1
ATOM 616 C CA . GLU A 1 81 ? 24.715 5.704 -29.555 1.00 89.62 81 GLU A CA 1
ATOM 617 C C . GLU A 1 81 ? 23.530 5.153 -28.751 1.00 89.62 81 GLU A C 1
ATOM 619 O O . GLU A 1 81 ? 22.387 5.230 -29.198 1.00 89.62 81 GLU A O 1
ATOM 624 N N . LEU A 1 82 ? 23.776 4.706 -27.516 1.00 90.50 82 LEU A N 1
ATOM 625 C CA . LEU A 1 82 ? 22.749 4.118 -26.646 1.00 90.50 82 LEU A CA 1
ATOM 626 C C . LEU A 1 82 ? 21.849 5.155 -25.955 1.00 90.50 82 LEU A C 1
ATOM 628 O O . LEU A 1 82 ? 20.864 4.805 -25.301 1.00 90.50 82 LEU A O 1
ATOM 632 N N . ARG A 1 83 ? 22.166 6.450 -26.068 1.00 86.62 83 ARG A N 1
ATOM 633 C CA . ARG A 1 83 ? 21.501 7.537 -25.329 1.00 86.62 83 ARG A CA 1
ATOM 634 C C . ARG A 1 83 ? 19.982 7.520 -25.494 1.00 86.62 83 ARG A C 1
ATOM 636 O O . ARG A 1 83 ? 19.255 7.763 -24.531 1.00 86.62 83 ARG A O 1
ATOM 643 N N . SER A 1 84 ? 19.503 7.274 -26.713 1.00 87.25 84 SER A N 1
ATOM 644 C CA . SER A 1 84 ? 18.071 7.312 -27.013 1.00 87.25 84 SER A CA 1
ATOM 645 C C . SER A 1 84 ? 17.316 6.158 -26.345 1.00 87.25 84 SER A C 1
ATOM 647 O O . SER A 1 84 ? 16.274 6.396 -25.731 1.00 87.25 84 SER A O 1
ATOM 649 N N . ASP A 1 85 ? 17.876 4.948 -26.381 1.00 90.81 85 ASP A N 1
ATOM 650 C CA . ASP A 1 85 ? 17.317 3.767 -25.714 1.00 90.81 85 ASP A CA 1
ATOM 651 C C . ASP A 1 85 ? 17.332 3.908 -24.192 1.00 90.81 85 ASP A C 1
ATOM 653 O O . ASP A 1 85 ? 16.344 3.629 -23.514 1.00 90.81 85 ASP A O 1
ATOM 657 N N . ILE A 1 86 ? 18.435 4.417 -23.638 1.00 89.50 86 ILE A N 1
ATOM 658 C CA . ILE A 1 86 ? 18.556 4.662 -22.198 1.00 89.50 86 ILE A CA 1
ATOM 659 C C . ILE A 1 86 ? 17.470 5.641 -21.737 1.00 89.50 86 ILE A C 1
ATOM 661 O O . ILE A 1 86 ? 16.821 5.395 -20.719 1.00 89.50 86 ILE A O 1
ATOM 665 N N . ALA A 1 87 ? 17.210 6.705 -22.504 1.00 86.81 87 ALA A N 1
ATOM 666 C CA . ALA A 1 87 ? 16.141 7.654 -22.201 1.00 86.81 87 ALA A CA 1
ATOM 667 C C . ALA A 1 87 ? 14.747 6.998 -22.227 1.00 86.81 87 ALA A C 1
ATOM 669 O O . ALA A 1 87 ? 13.908 7.300 -21.375 1.00 86.81 87 ALA A O 1
ATOM 670 N N . PHE A 1 88 ? 14.498 6.071 -23.157 1.00 89.75 88 PHE A N 1
ATOM 671 C CA . PHE A 1 88 ? 13.262 5.284 -23.178 1.00 89.75 88 PHE A CA 1
ATOM 672 C C . PHE A 1 88 ? 13.126 4.424 -21.922 1.00 89.75 88 PHE A C 1
ATOM 674 O O . PHE A 1 88 ? 12.106 4.479 -21.231 1.00 89.75 88 PHE A O 1
ATOM 681 N N . PHE A 1 89 ? 14.169 3.667 -21.579 1.00 92.50 89 PHE A N 1
ATOM 682 C CA . PHE A 1 89 ? 14.153 2.804 -20.402 1.00 92.50 89 PHE A CA 1
ATOM 683 C C . PHE A 1 89 ? 13.948 3.601 -19.111 1.00 92.50 89 PHE A C 1
ATOM 685 O O . PHE A 1 89 ? 13.171 3.185 -18.249 1.00 92.50 89 PHE A O 1
ATOM 692 N N . GLN A 1 90 ? 14.575 4.773 -18.997 1.00 86.62 90 GLN A N 1
ATOM 693 C CA . GLN A 1 90 ? 14.373 5.704 -17.886 1.00 86.62 90 GLN A CA 1
ATOM 694 C C . GLN A 1 90 ? 12.930 6.215 -17.815 1.00 86.62 90 GLN A C 1
ATOM 696 O O . GLN A 1 90 ? 12.354 6.259 -16.727 1.00 86.62 90 GLN A O 1
ATOM 701 N N . ALA A 1 91 ? 12.307 6.549 -18.950 1.00 84.19 91 ALA A N 1
ATOM 702 C CA . ALA A 1 91 ? 10.906 6.967 -18.984 1.00 84.19 91 ALA A CA 1
ATOM 703 C C . ALA A 1 91 ? 9.963 5.849 -18.499 1.00 84.19 91 ALA A C 1
ATOM 705 O O . ALA A 1 91 ? 9.080 6.088 -17.669 1.00 84.19 91 ALA A O 1
ATOM 706 N N . VAL A 1 92 ? 10.192 4.607 -18.940 1.00 86.94 92 VAL A N 1
ATOM 707 C CA . VAL A 1 92 ? 9.428 3.434 -18.484 1.00 86.94 92 VAL A CA 1
ATOM 708 C C . VAL A 1 92 ? 9.662 3.170 -16.991 1.00 86.94 92 VAL A C 1
ATOM 710 O O . VAL A 1 92 ? 8.701 2.978 -16.243 1.00 86.94 92 VAL A O 1
ATOM 713 N N . GLN A 1 93 ? 10.912 3.225 -16.517 1.00 88.62 93 GLN A N 1
ATOM 714 C CA . GLN A 1 93 ? 11.265 3.068 -15.100 1.00 88.62 93 GLN A CA 1
ATOM 715 C C . GLN A 1 93 ? 10.588 4.131 -14.225 1.00 88.62 93 GLN A C 1
ATOM 717 O O . GLN A 1 93 ? 10.034 3.804 -13.168 1.00 88.62 93 GLN A O 1
ATOM 722 N N . ALA A 1 94 ? 10.620 5.394 -14.655 1.00 82.75 94 ALA A N 1
ATOM 723 C CA . ALA A 1 94 ? 9.990 6.501 -13.950 1.00 82.75 94 ALA A CA 1
ATOM 724 C C . ALA A 1 94 ? 8.477 6.281 -13.832 1.00 82.75 94 ALA A C 1
ATOM 726 O O . ALA A 1 94 ? 7.928 6.428 -12.740 1.00 82.75 94 ALA A O 1
ATOM 727 N N . SER A 1 95 ? 7.824 5.848 -14.914 1.00 78.44 95 SER A N 1
ATOM 728 C CA . SER A 1 95 ? 6.391 5.538 -14.922 1.00 78.44 95 SER A CA 1
ATOM 729 C C . SER A 1 95 ? 6.041 4.372 -13.981 1.00 78.44 95 SER A C 1
ATOM 731 O O . SER A 1 95 ? 5.166 4.498 -13.116 1.00 78.44 95 SER A O 1
ATOM 733 N N . LEU A 1 96 ? 6.803 3.269 -14.039 1.00 79.62 96 LEU A N 1
ATOM 734 C CA . LEU A 1 96 ? 6.652 2.104 -13.150 1.00 79.62 96 LEU A CA 1
ATOM 735 C C . LEU A 1 96 ? 6.838 2.450 -11.664 1.00 79.62 96 LEU A C 1
ATOM 737 O O . LEU A 1 96 ? 6.252 1.796 -10.794 1.00 79.62 96 LEU A O 1
ATOM 741 N N . SER A 1 97 ? 7.654 3.462 -11.367 1.00 78.50 97 SER A N 1
ATOM 742 C CA . SER A 1 97 ? 7.956 3.898 -10.000 1.00 78.50 97 SER A CA 1
ATOM 743 C C . SER A 1 97 ? 6.937 4.923 -9.474 1.00 78.50 97 SER A C 1
ATOM 745 O O . SER A 1 97 ? 6.521 4.839 -8.314 1.00 78.50 97 SER A O 1
ATOM 747 N N . LYS A 1 98 ? 6.473 5.852 -10.324 1.00 68.44 98 LYS A N 1
ATOM 748 C CA . LYS A 1 98 ? 5.618 6.993 -9.934 1.00 68.44 98 LYS A CA 1
ATOM 749 C C . LYS A 1 98 ? 4.121 6.703 -9.851 1.00 68.44 98 LYS A C 1
ATOM 751 O O . LYS A 1 98 ? 3.436 7.399 -9.115 1.00 68.44 98 LYS A O 1
ATOM 756 N N . SER A 1 99 ? 3.612 5.659 -10.499 1.00 50.06 99 SER A N 1
ATOM 757 C CA . SER A 1 99 ? 2.164 5.381 -10.613 1.00 50.06 99 SER A CA 1
ATOM 758 C C . SER A 1 99 ? 1.397 5.463 -9.275 1.00 50.06 99 SER A C 1
ATOM 760 O O . SER A 1 99 ? 1.552 4.560 -8.473 1.00 50.06 99 SER A O 1
ATOM 762 N N . ALA A 1 100 ? 0.597 6.510 -9.031 1.00 42.62 100 ALA A N 1
ATOM 763 C CA . ALA A 1 100 ? -0.351 6.709 -7.914 1.00 42.62 100 ALA A CA 1
ATOM 764 C C . ALA A 1 100 ? 0.192 6.954 -6.478 1.00 42.62 100 ALA A C 1
ATOM 766 O O . ALA A 1 100 ? 0.122 6.084 -5.612 1.00 42.62 100 ALA A O 1
ATOM 767 N N . SER A 1 101 ? 0.643 8.178 -6.181 1.00 38.22 101 SER A N 1
ATOM 768 C CA . SER A 1 101 ? 0.575 8.731 -4.814 1.00 38.22 101 SER A CA 1
ATOM 769 C C . SER A 1 101 ? -0.542 9.785 -4.755 1.00 38.22 101 SER A C 1
ATOM 771 O O . SER A 1 101 ? -0.422 10.792 -5.447 1.00 38.22 101 SER A O 1
ATOM 773 N N . PRO A 1 102 ? -1.595 9.613 -3.931 1.00 37.62 102 PRO A N 1
ATOM 774 C CA . PRO A 1 102 ? -2.590 10.663 -3.673 1.00 37.62 102 PRO A CA 1
ATOM 775 C C . PRO A 1 102 ? -2.045 11.800 -2.794 1.00 37.62 102 PRO A C 1
ATOM 777 O O . PRO A 1 102 ? -2.640 12.868 -2.713 1.00 37.62 102 PRO A O 1
ATOM 780 N N . SER A 1 103 ? -0.914 11.581 -2.117 1.00 36.84 103 SER A N 1
ATOM 781 C CA . SER A 1 103 ? -0.211 12.603 -1.347 1.00 36.84 103 SER A CA 1
ATOM 782 C C . SER A 1 103 ? 1.143 12.879 -1.989 1.00 36.84 103 SER A C 1
ATOM 784 O O . SER A 1 103 ? 1.961 11.975 -2.154 1.00 36.84 103 SER A O 1
ATOM 786 N N . GLY A 1 104 ? 1.375 14.132 -2.377 1.00 35.06 104 GLY A N 1
ATOM 787 C CA . GLY A 1 104 ? 2.637 14.619 -2.935 1.00 35.06 104 GLY A CA 1
ATOM 788 C C . GLY A 1 104 ? 3.786 14.595 -1.924 1.00 35.06 104 GLY A C 1
ATOM 789 O O . GLY A 1 104 ? 4.308 15.641 -1.556 1.00 35.06 104 GLY A O 1
ATOM 790 N N . ARG A 1 105 ? 4.178 13.410 -1.453 1.00 30.62 105 ARG A N 1
ATOM 791 C CA . ARG A 1 105 ? 5.455 13.186 -0.779 1.00 30.62 105 ARG A CA 1
ATOM 792 C C . ARG A 1 105 ? 6.349 12.360 -1.689 1.00 30.62 105 ARG A C 1
ATOM 794 O O . ARG A 1 105 ? 6.180 11.149 -1.829 1.00 30.62 105 ARG A O 1
ATOM 801 N N . ASP A 1 106 ? 7.260 13.090 -2.317 1.00 37.06 106 ASP A N 1
ATOM 802 C CA . ASP A 1 106 ? 8.441 12.595 -3.012 1.00 37.06 106 ASP A CA 1
ATOM 803 C C . ASP A 1 106 ? 9.266 11.694 -2.081 1.00 37.06 106 ASP A C 1
ATOM 805 O O . ASP A 1 106 ? 9.427 12.012 -0.897 1.00 37.06 106 ASP A O 1
ATOM 809 N N . PRO A 1 107 ? 9.849 10.599 -2.579 1.00 36.66 107 PRO A N 1
ATOM 810 C CA . PRO A 1 107 ? 11.118 10.131 -2.075 1.00 36.66 107 PRO A CA 1
ATOM 811 C C . PRO A 1 107 ? 12.217 10.870 -2.845 1.00 36.66 107 PRO A C 1
ATOM 813 O O . PRO A 1 107 ? 12.619 10.452 -3.934 1.00 36.66 107 PRO A O 1
ATOM 816 N N . ASP A 1 108 ? 12.688 11.969 -2.261 1.00 38.78 108 ASP A N 1
ATOM 817 C CA . ASP A 1 108 ? 13.971 12.554 -2.625 1.00 38.78 108 ASP A CA 1
ATOM 818 C C . ASP A 1 108 ? 15.104 11.521 -2.468 1.00 38.78 108 ASP A C 1
ATOM 820 O O . ASP A 1 108 ? 15.063 10.621 -1.622 1.00 38.78 108 ASP A O 1
ATOM 824 N N . ASP A 1 109 ? 16.145 11.752 -3.273 1.00 34.56 109 ASP A N 1
ATOM 825 C CA . ASP A 1 109 ? 17.558 11.701 -2.863 1.00 34.56 109 ASP A CA 1
ATOM 826 C C . ASP A 1 109 ? 18.531 10.693 -3.506 1.00 34.56 109 ASP A C 1
ATOM 828 O O . ASP A 1 109 ? 19.609 10.454 -2.968 1.00 34.56 109 ASP A O 1
ATOM 832 N N . ILE A 1 110 ? 18.252 10.160 -4.707 1.00 32.59 110 ILE A N 1
ATOM 833 C CA . ILE A 1 110 ? 19.330 9.553 -5.538 1.00 32.59 110 ILE A CA 1
ATOM 834 C C . ILE A 1 110 ? 19.375 10.051 -7.002 1.00 32.59 110 ILE A C 1
ATOM 836 O O . ILE A 1 110 ? 20.421 9.968 -7.642 1.00 32.59 110 ILE A O 1
ATOM 840 N N . ASP A 1 111 ? 18.323 10.674 -7.538 1.00 41.97 111 ASP A N 1
ATOM 841 C CA . ASP A 1 111 ? 18.237 10.959 -8.985 1.00 41.97 111 ASP A CA 1
ATOM 842 C C . ASP A 1 111 ? 18.540 12.404 -9.414 1.00 41.97 111 ASP A C 1
ATOM 844 O O . ASP A 1 111 ? 18.546 12.680 -10.611 1.00 41.97 111 ASP A O 1
ATOM 848 N N . ALA A 1 112 ? 18.816 13.344 -8.506 1.00 34.91 112 ALA A N 1
ATOM 849 C CA . ALA A 1 112 ? 19.016 14.750 -8.892 1.00 34.91 112 ALA A CA 1
ATOM 850 C C . ALA A 1 112 ? 20.265 14.962 -9.778 1.00 34.91 112 ALA A C 1
ATOM 852 O O . ALA A 1 112 ? 20.219 15.719 -10.748 1.00 34.91 112 ALA A O 1
ATOM 853 N N . ALA A 1 113 ? 21.354 14.234 -9.505 1.00 30.38 113 ALA A N 1
ATOM 854 C CA . ALA A 1 113 ? 22.588 14.302 -10.293 1.00 30.38 113 ALA A CA 1
ATOM 855 C C . ALA A 1 113 ? 22.458 13.623 -11.672 1.00 30.38 113 ALA A C 1
ATOM 857 O O . ALA A 1 113 ? 23.067 14.068 -12.644 1.00 30.38 113 ALA A O 1
ATOM 858 N N . VAL A 1 114 ? 21.630 12.576 -11.778 1.00 35.06 114 VAL A N 1
ATOM 859 C CA . VAL A 1 114 ? 21.349 11.880 -13.045 1.00 35.06 114 VAL A CA 1
ATOM 860 C C . VAL A 1 114 ? 20.348 12.681 -13.881 1.00 35.06 114 VAL A C 1
ATOM 862 O O . VAL A 1 114 ? 20.563 12.853 -15.078 1.00 35.06 114 VAL A O 1
ATOM 865 N N . ARG A 1 115 ? 19.317 13.265 -13.252 1.00 35.66 115 ARG A N 1
ATOM 866 C CA . ARG A 1 115 ? 18.373 14.187 -13.902 1.00 35.66 115 ARG A CA 1
ATOM 867 C C . ARG A 1 115 ? 19.076 15.411 -14.469 1.00 35.66 115 ARG A C 1
ATOM 869 O O . ARG A 1 115 ? 18.856 15.703 -15.627 1.00 35.66 115 ARG A O 1
ATOM 876 N N . GLN A 1 116 ? 20.005 16.052 -13.756 1.00 36.94 116 GLN A N 1
ATOM 877 C CA . GLN A 1 116 ? 20.746 17.197 -14.316 1.00 36.94 116 GLN A CA 1
ATOM 878 C C . GLN A 1 116 ? 21.647 16.847 -15.515 1.00 36.94 116 GLN A C 1
ATOM 880 O O . GLN A 1 116 ? 21.876 17.698 -16.378 1.00 36.94 116 GLN A O 1
ATOM 885 N N . LEU A 1 117 ? 22.157 15.612 -15.594 1.00 34.19 117 LEU A N 1
ATOM 886 C CA . LEU A 1 117 ? 22.920 15.130 -16.753 1.00 34.19 117 LEU A CA 1
ATOM 887 C C . LEU A 1 117 ? 22.012 14.792 -17.949 1.00 34.19 117 LEU A C 1
ATOM 889 O O . LEU A 1 117 ? 22.430 14.962 -19.095 1.00 34.19 117 LEU A O 1
ATOM 893 N N . VAL A 1 118 ? 20.772 14.364 -17.687 1.00 37.72 118 VAL A N 1
ATOM 894 C CA . VAL A 1 118 ? 19.758 13.994 -18.692 1.00 37.72 118 VAL A CA 1
ATOM 895 C C . VAL A 1 118 ? 18.927 15.203 -19.164 1.00 37.72 118 VAL A C 1
ATOM 897 O O . VAL A 1 118 ? 18.635 15.309 -20.353 1.00 37.72 118 VAL A O 1
ATOM 900 N N . ASP A 1 119 ? 18.646 16.173 -18.292 1.00 32.81 119 ASP A N 1
ATOM 901 C CA . ASP A 1 119 ? 17.881 17.405 -18.565 1.00 32.81 119 ASP A CA 1
ATOM 902 C C . ASP A 1 119 ? 18.591 18.328 -19.566 1.00 32.81 119 ASP A C 1
ATOM 904 O O . ASP A 1 119 ? 17.959 19.135 -20.239 1.00 32.81 119 ASP A O 1
ATOM 908 N N . ARG A 1 120 ? 19.913 18.197 -19.726 1.00 33.25 120 ARG A N 1
ATOM 909 C CA . ARG A 1 120 ? 20.663 18.899 -20.783 1.00 33.25 120 ARG A CA 1
ATOM 910 C C . ARG A 1 120 ? 20.557 18.240 -22.161 1.00 33.25 120 ARG A C 1
ATOM 912 O O . ARG A 1 120 ? 21.048 18.811 -23.131 1.00 33.25 120 ARG A O 1
ATOM 919 N N . ALA A 1 121 ? 19.956 17.055 -22.259 1.00 33.06 121 ALA A N 1
ATOM 920 C CA . ALA A 1 121 ? 19.879 16.267 -23.488 1.00 33.06 121 ALA A CA 1
ATOM 921 C C . ALA A 1 121 ? 18.458 16.127 -24.059 1.00 33.06 121 ALA A C 1
ATOM 923 O O . ALA A 1 121 ? 18.306 15.564 -25.143 1.00 33.06 121 ALA A O 1
ATOM 924 N N . ILE A 1 122 ? 17.429 16.623 -23.368 1.00 33.81 122 ILE A N 1
ATOM 925 C CA . ILE A 1 122 ? 16.028 16.519 -23.788 1.00 33.81 122 ILE A CA 1
ATOM 926 C C . ILE A 1 122 ? 15.433 17.933 -23.794 1.00 33.81 122 ILE A C 1
ATOM 928 O O . ILE A 1 122 ? 15.611 18.696 -22.853 1.00 33.81 122 ILE A O 1
ATOM 932 N N . ALA A 1 123 ? 14.806 18.300 -24.910 1.00 31.03 123 ALA A N 1
ATOM 933 C CA . ALA A 1 123 ? 14.234 19.617 -25.179 1.00 31.03 123 ALA A CA 1
ATOM 934 C C . ALA A 1 123 ? 13.194 20.058 -24.111 1.00 31.03 123 ALA A C 1
ATOM 936 O O . ALA A 1 123 ? 12.701 19.222 -23.352 1.00 31.03 123 ALA A O 1
ATOM 937 N N . PRO A 1 124 ? 12.878 21.367 -24.042 1.00 30.94 124 PRO A N 1
ATOM 938 C CA . PRO A 1 124 ? 12.220 21.997 -22.909 1.00 30.94 124 PRO A CA 1
ATOM 939 C C . PRO A 1 124 ? 10.741 21.634 -22.905 1.00 30.94 124 PRO A C 1
ATOM 941 O O . PRO A 1 124 ? 10.042 21.956 -23.852 1.00 30.94 124 PRO A O 1
ATOM 944 N N . ASP A 1 125 ? 10.310 20.910 -21.880 1.00 34.41 125 ASP A N 1
ATOM 945 C CA . ASP A 1 125 ? 9.024 21.070 -21.195 1.00 34.41 125 ASP A CA 1
ATOM 946 C C . ASP A 1 125 ? 8.943 19.958 -20.146 1.00 34.41 125 ASP A C 1
ATOM 948 O O . ASP A 1 125 ? 8.646 18.798 -20.425 1.00 34.41 125 ASP A O 1
ATOM 952 N N . GLY A 1 126 ? 9.297 20.320 -18.912 1.00 35.81 126 GLY A N 1
ATOM 953 C CA . GLY A 1 126 ? 9.370 19.441 -17.746 1.00 35.81 126 GLY A CA 1
ATOM 954 C C . GLY A 1 126 ? 8.012 18.971 -17.217 1.00 35.81 126 GLY A C 1
ATOM 955 O O . GLY A 1 126 ? 7.829 18.911 -16.001 1.00 35.81 126 GLY A O 1
ATOM 956 N N . GLU A 1 127 ? 7.056 18.624 -18.080 1.00 34.28 1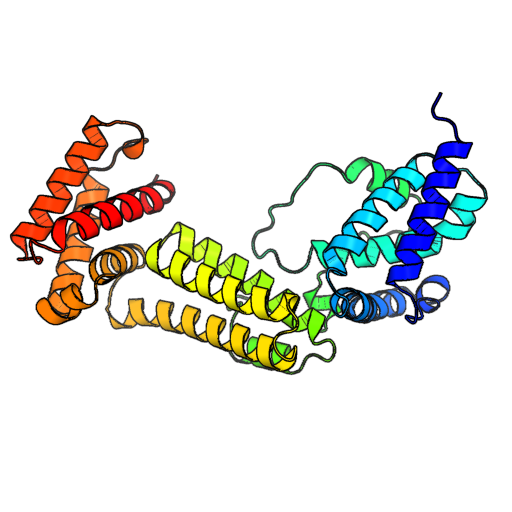27 GLU A N 1
ATOM 957 C CA . GLU A 1 127 ? 5.824 17.963 -17.645 1.00 34.28 127 GLU A CA 1
ATOM 958 C C . GLU A 1 127 ? 6.060 16.462 -17.461 1.00 34.28 127 GLU A C 1
ATOM 960 O O . GLU A 1 127 ? 5.906 15.615 -18.339 1.00 34.28 127 GLU A O 1
ATOM 965 N N . MET A 1 128 ? 6.466 16.147 -16.238 1.00 37.31 128 MET A N 1
ATOM 966 C CA . MET A 1 128 ? 6.522 14.811 -15.671 1.00 37.31 128 MET A CA 1
ATOM 967 C C . MET A 1 128 ? 5.146 14.121 -15.781 1.00 37.31 128 MET A C 1
ATOM 969 O O . MET A 1 128 ? 4.181 14.541 -15.146 1.00 37.31 128 MET A O 1
ATOM 973 N N . ILE A 1 129 ? 5.052 13.062 -16.593 1.00 42.84 129 ILE A N 1
ATOM 974 C CA . ILE A 1 129 ? 3.779 12.403 -16.933 1.00 42.84 129 ILE A CA 1
ATOM 975 C C . ILE A 1 129 ? 3.220 11.582 -15.764 1.00 42.84 129 ILE A C 1
ATOM 977 O O . ILE A 1 129 ? 3.898 10.721 -15.199 1.00 42.84 129 ILE A O 1
ATOM 981 N N . ASP A 1 130 ? 1.944 11.819 -15.460 1.00 51.84 130 ASP A N 1
ATOM 982 C CA . ASP A 1 130 ? 1.122 11.012 -14.560 1.00 51.84 130 ASP A CA 1
ATOM 983 C C . ASP A 1 130 ? 0.600 9.754 -15.283 1.00 51.84 130 ASP A C 1
ATOM 985 O O . ASP A 1 130 ? 0.073 9.827 -16.397 1.00 51.84 130 ASP A O 1
ATOM 989 N N . VAL A 1 131 ? 0.735 8.589 -14.645 1.00 48.66 131 VAL A N 1
ATOM 990 C CA . VAL A 1 131 ? 0.355 7.278 -15.202 1.00 48.66 131 VAL A CA 1
ATOM 991 C C . VAL A 1 131 ? -1.141 7.196 -15.509 1.00 48.66 131 VAL A C 1
ATOM 993 O O . VAL A 1 131 ? -1.526 6.504 -16.450 1.00 48.66 131 VAL A O 1
ATOM 996 N N . PHE A 1 132 ? -1.975 7.956 -14.793 1.00 50.69 132 PHE A N 1
ATOM 997 C CA . PHE A 1 132 ? -3.402 8.084 -15.101 1.00 50.69 132 PHE A CA 1
ATOM 998 C C . PHE A 1 132 ? -3.624 8.696 -16.487 1.00 50.69 132 PHE A C 1
ATOM 1000 O O . PHE A 1 132 ? -4.267 8.081 -17.338 1.00 50.69 132 PHE A O 1
ATOM 1007 N N . THR A 1 133 ? -3.011 9.849 -16.756 1.00 55.91 133 THR A N 1
ATOM 1008 C CA . THR A 1 133 ? -3.104 10.529 -18.054 1.00 55.91 133 THR A CA 1
ATOM 1009 C C . THR A 1 133 ? -2.519 9.669 -19.177 1.00 55.91 133 THR A C 1
ATOM 1011 O O . THR A 1 133 ? -3.091 9.600 -20.264 1.00 55.91 133 THR A O 1
ATOM 1014 N N . ALA A 1 134 ? -1.418 8.953 -18.911 1.00 51.84 134 ALA A N 1
ATOM 1015 C CA . ALA A 1 134 ? -0.801 8.043 -19.877 1.00 51.84 134 ALA A CA 1
ATOM 1016 C C . ALA A 1 134 ? -1.689 6.831 -20.218 1.00 51.84 134 ALA A C 1
ATOM 1018 O O . ALA A 1 134 ? -1.679 6.364 -21.355 1.00 51.84 134 ALA A O 1
ATOM 1019 N N . ALA A 1 135 ? -2.486 6.342 -19.263 1.00 50.62 135 ALA A N 1
ATOM 1020 C CA . ALA A 1 135 ? -3.459 5.267 -19.466 1.00 50.62 135 ALA A CA 1
ATOM 1021 C C . ALA A 1 135 ? -4.800 5.749 -20.062 1.00 50.62 135 ALA A C 1
ATOM 1023 O O . ALA A 1 135 ? -5.698 4.934 -20.270 1.00 50.62 135 ALA A O 1
ATOM 1024 N N . GLY A 1 136 ? -4.943 7.048 -20.355 1.00 54.09 136 GLY A N 1
ATOM 1025 C CA . GLY A 1 136 ? -6.176 7.642 -20.883 1.00 54.09 136 GLY A CA 1
ATOM 1026 C C . GLY A 1 136 ? -7.238 7.950 -19.822 1.00 54.09 136 GLY A C 1
ATOM 1027 O O . GLY A 1 136 ? -8.389 8.193 -20.177 1.00 54.09 136 GLY A O 1
ATOM 1028 N N . LEU A 1 137 ? -6.869 7.949 -18.539 1.00 53.22 137 LEU A N 1
ATOM 1029 C CA . LEU A 1 137 ? -7.761 8.263 -17.424 1.00 53.22 137 LEU A CA 1
ATOM 1030 C C . LEU A 1 137 ? -7.728 9.770 -17.129 1.00 53.22 137 LEU A C 1
ATOM 1032 O O . LEU A 1 137 ? -6.665 10.397 -17.130 1.00 53.22 137 LEU A O 1
ATOM 1036 N N . LYS A 1 138 ? -8.895 10.368 -16.856 1.00 53.59 138 LYS A N 1
ATOM 1037 C CA . LYS A 1 138 ? -8.968 11.748 -16.343 1.00 53.59 138 LYS A CA 1
ATOM 1038 C C . LYS A 1 138 ? -8.391 11.786 -14.924 1.00 53.59 138 LYS A C 1
ATOM 1040 O O . LYS A 1 138 ? -8.567 10.830 -14.172 1.00 53.59 138 LYS A O 1
ATOM 1045 N N . LYS A 1 139 ? -7.725 12.891 -14.549 1.00 43.56 139 LYS A N 1
ATOM 1046 C CA . LYS A 1 139 ? -7.246 13.104 -13.171 1.00 43.56 139 LYS A CA 1
ATOM 1047 C C . LYS A 1 139 ? -8.411 12.864 -12.198 1.00 43.56 139 LYS A C 1
ATOM 1049 O O . LYS A 1 139 ? -9.440 13.525 -12.356 1.00 43.56 139 LYS A O 1
ATOM 1054 N N . PRO A 1 140 ? -8.287 11.925 -11.247 1.00 43.44 140 PRO A N 1
ATOM 1055 C CA . PRO A 1 140 ? -9.391 11.599 -10.363 1.00 43.44 140 PRO A CA 1
ATOM 1056 C C . PRO A 1 140 ? -9.619 12.747 -9.378 1.00 43.44 140 PRO A C 1
ATOM 1058 O O . PRO A 1 140 ? -8.718 13.104 -8.620 1.00 43.44 140 PRO A O 1
ATOM 1061 N N . ASP A 1 141 ? -10.831 13.298 -9.384 1.00 35.09 141 ASP A N 1
ATOM 1062 C CA . ASP A 1 141 ? -11.328 14.172 -8.324 1.00 35.09 141 ASP A CA 1
ATOM 1063 C C . ASP A 1 141 ? -12.157 13.324 -7.340 1.00 35.09 141 ASP A C 1
ATOM 1065 O O . ASP A 1 141 ? -13.046 12.575 -7.741 1.00 35.09 141 ASP A O 1
ATOM 1069 N N . ILE A 1 142 ? -11.780 13.392 -6.060 1.00 38.78 142 ILE A N 1
ATOM 1070 C CA . ILE A 1 142 ? -12.486 13.000 -4.819 1.00 38.78 142 ILE A CA 1
ATOM 1071 C C . ILE A 1 142 ? -13.539 11.870 -4.924 1.00 38.78 142 ILE A C 1
ATOM 1073 O O . ILE A 1 142 ? -14.672 11.996 -4.476 1.00 38.78 142 ILE A O 1
ATOM 1077 N N . SER A 1 143 ? -13.158 10.718 -5.465 1.00 51.12 143 SER A N 1
ATOM 1078 C CA . SER A 1 143 ? -13.585 9.392 -4.992 1.00 51.12 143 SER A CA 1
ATOM 1079 C C . SER A 1 143 ? -12.717 8.384 -5.728 1.00 51.12 143 SER A C 1
ATOM 1081 O O . SER A 1 143 ? -13.069 7.866 -6.785 1.00 51.12 143 SER A O 1
ATOM 1083 N N . ILE A 1 144 ? -11.520 8.170 -5.182 1.00 54.97 144 ILE A N 1
ATOM 1084 C CA . ILE A 1 144 ? -10.425 7.368 -5.756 1.00 54.97 144 ILE A CA 1
ATOM 1085 C C . ILE A 1 144 ? -10.844 5.910 -6.044 1.00 54.97 144 ILE A C 1
ATOM 1087 O O . ILE A 1 144 ? -10.131 5.178 -6.722 1.00 54.97 144 ILE A O 1
ATOM 1091 N N . LEU A 1 145 ? -12.032 5.507 -5.590 1.00 65.19 145 LEU A N 1
ATOM 1092 C CA . LEU A 1 145 ? -12.608 4.188 -5.786 1.00 65.19 145 LEU A CA 1
ATOM 1093 C C . LEU A 1 145 ? -14.036 4.235 -6.341 1.00 65.19 145 LEU A C 1
ATOM 1095 O O . LEU A 1 145 ? -14.749 3.286 -6.073 1.00 65.19 145 LEU A O 1
ATOM 1099 N N . SER A 1 146 ? -14.499 5.287 -7.030 1.00 73.44 146 SER A N 1
ATOM 1100 C CA . SER A 1 146 ? -15.890 5.381 -7.526 1.00 73.44 146 SER A CA 1
ATOM 1101 C C . SER A 1 146 ? -16.274 4.263 -8.507 1.00 73.44 146 SER A C 1
ATOM 1103 O O . SER A 1 146 ? -15.420 3.709 -9.195 1.00 73.44 146 SER A O 1
ATOM 1105 N N . ASP A 1 147 ? -17.572 3.960 -8.630 1.00 78.69 147 ASP A N 1
ATOM 1106 C CA . ASP A 1 147 ? -18.047 2.893 -9.533 1.00 78.69 147 ASP A CA 1
ATOM 1107 C C . ASP A 1 147 ? -17.669 3.162 -10.993 1.00 78.69 147 ASP A C 1
ATOM 1109 O O . ASP A 1 147 ? -17.314 2.241 -11.729 1.00 78.69 147 ASP A O 1
ATOM 1113 N N . SER A 1 148 ? -17.675 4.436 -11.402 1.00 74.38 148 SER A N 1
ATOM 1114 C CA . SER A 1 148 ? -17.237 4.842 -12.738 1.00 74.38 148 SER A CA 1
ATOM 1115 C C . SER A 1 148 ? -15.745 4.589 -12.945 1.00 74.38 148 SER A C 1
ATOM 1117 O O . SER A 1 148 ? -15.362 4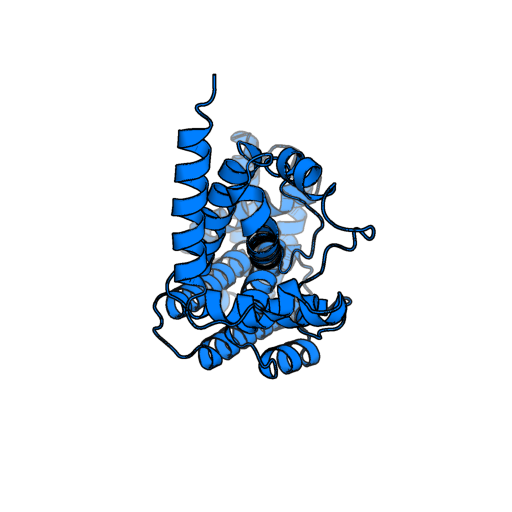.047 -13.977 1.00 74.38 148 SER A O 1
ATOM 1119 N N . PHE A 1 149 ? -14.904 4.911 -11.957 1.00 75.44 149 PHE A N 1
ATOM 1120 C CA . PHE A 1 149 ? -13.465 4.661 -12.031 1.00 75.44 149 PHE A CA 1
ATOM 1121 C C . PHE A 1 149 ? -13.155 3.160 -12.077 1.00 75.44 149 PHE A C 1
ATOM 1123 O O . PHE A 1 149 ? -12.371 2.714 -12.912 1.00 75.44 149 PHE A O 1
ATOM 1130 N N . LEU A 1 150 ? -13.803 2.355 -11.229 1.00 79.06 150 LEU A N 1
ATOM 1131 C CA . LEU A 1 150 ? -13.610 0.901 -11.222 1.00 79.06 150 LEU A CA 1
ATOM 1132 C C . LEU A 1 150 ? -14.045 0.272 -12.559 1.00 79.06 150 LEU A C 1
ATOM 1134 O O . LEU A 1 150 ? -13.374 -0.631 -13.064 1.00 79.06 150 LEU A O 1
ATOM 1138 N N . ALA A 1 151 ? -15.111 0.788 -13.182 1.00 81.31 151 ALA A N 1
ATOM 1139 C CA . ALA A 1 151 ? -15.527 0.380 -14.522 1.00 81.31 151 ALA A CA 1
ATOM 1140 C C . ALA A 1 151 ? -14.506 0.772 -15.609 1.00 81.31 151 ALA A C 1
ATOM 1142 O O . ALA A 1 151 ? -14.212 -0.041 -16.489 1.00 81.31 151 ALA A O 1
ATOM 1143 N N . GLU A 1 152 ? -13.926 1.973 -15.535 1.00 72.38 152 GLU A N 1
ATOM 1144 C CA . GLU A 1 152 ? -12.856 2.410 -16.441 1.00 72.38 152 GLU A CA 1
ATOM 1145 C C . GLU A 1 152 ? -11.614 1.517 -16.317 1.00 72.38 152 GLU A C 1
ATOM 1147 O O . GLU A 1 152 ? -11.114 1.016 -17.327 1.00 72.38 152 GLU A O 1
ATOM 1152 N N . VAL A 1 153 ? -11.162 1.235 -15.088 1.00 74.88 153 VAL A N 1
ATOM 1153 C CA . VAL A 1 153 ? -10.020 0.345 -14.813 1.00 74.88 153 VAL A CA 1
ATOM 1154 C C . VAL A 1 153 ? -10.268 -1.060 -15.364 1.00 74.88 153 VAL A C 1
ATOM 1156 O O . VAL A 1 153 ? -9.390 -1.633 -16.014 1.00 74.88 153 VAL A O 1
ATOM 1159 N N . ARG A 1 154 ? -11.481 -1.599 -15.187 1.00 79.19 154 ARG A N 1
ATOM 1160 C CA . ARG A 1 154 ? -11.893 -2.889 -15.765 1.00 79.19 154 ARG A CA 1
ATOM 1161 C C . ARG A 1 154 ? -11.799 -2.885 -17.297 1.00 79.19 154 ARG A C 1
ATOM 1163 O O . ARG A 1 154 ? -11.396 -3.889 -17.893 1.00 79.19 154 ARG A O 1
ATOM 1170 N N . GLY A 1 155 ? -12.123 -1.760 -17.936 1.00 78.00 155 GLY A N 1
ATOM 1171 C CA . GLY A 1 155 ? -12.102 -1.563 -19.388 1.00 78.00 155 GLY A CA 1
ATOM 1172 C C . GLY A 1 155 ? -10.722 -1.316 -20.008 1.00 78.00 155 GLY A C 1
ATOM 1173 O O . GLY A 1 155 ? -10.588 -1.422 -21.228 1.00 78.00 155 GLY A O 1
ATOM 1174 N N . LEU A 1 156 ? -9.683 -1.038 -19.212 1.00 76.00 156 LEU A N 1
ATOM 1175 C CA . LEU A 1 156 ? -8.350 -0.710 -19.731 1.00 76.00 156 LEU A CA 1
ATOM 1176 C C . LEU A 1 156 ? -7.773 -1.821 -20.613 1.00 76.00 156 LEU A C 1
ATOM 1178 O O . LEU A 1 156 ? -7.882 -3.010 -20.307 1.00 76.00 156 LEU A O 1
ATOM 1182 N N . LYS A 1 157 ? -7.107 -1.423 -21.702 1.00 79.06 157 LYS A N 1
ATOM 1183 C CA . LYS A 1 157 ? -6.432 -2.347 -22.627 1.00 79.06 157 LYS A CA 1
ATOM 1184 C C . LYS A 1 157 ? -5.257 -3.071 -21.960 1.00 79.06 157 LYS A C 1
ATOM 1186 O O . LYS A 1 157 ? -5.088 -4.268 -22.158 1.00 79.06 157 LYS A O 1
ATOM 1191 N N . HIS A 1 158 ? -4.455 -2.335 -21.192 1.00 79.19 158 HIS A N 1
ATOM 1192 C CA . HIS A 1 158 ? -3.254 -2.825 -20.514 1.00 79.19 158 HIS A CA 1
ATOM 1193 C C . HIS A 1 158 ? -3.630 -3.356 -19.128 1.00 79.19 158 HIS A C 1
ATOM 1195 O O . HIS A 1 158 ? -3.822 -2.580 -18.190 1.00 79.19 158 HIS A O 1
ATOM 1201 N N . LYS A 1 159 ? -3.826 -4.674 -19.017 1.00 83.31 159 LYS A N 1
ATOM 1202 C CA . LYS A 1 159 ? -4.403 -5.301 -17.821 1.00 83.31 159 LYS A CA 1
ATOM 1203 C C . LYS A 1 159 ? -3.402 -5.364 -16.675 1.00 83.31 159 LYS A C 1
ATOM 1205 O O . LYS A 1 159 ? -3.788 -5.143 -15.530 1.00 83.31 159 LYS A O 1
ATOM 1210 N N . HIS A 1 160 ? -2.128 -5.614 -16.961 1.00 82.19 160 HIS A N 1
ATOM 1211 C CA . HIS A 1 160 ? -1.096 -5.605 -15.928 1.00 82.19 160 HIS A CA 1
ATOM 1212 C C . HIS A 1 160 ? -0.870 -4.191 -15.379 1.00 82.19 160 HIS A C 1
ATOM 1214 O O . HIS A 1 160 ? -0.734 -4.017 -14.168 1.00 82.19 160 HIS A O 1
ATOM 1220 N N . VAL A 1 161 ? -0.916 -3.172 -16.245 1.00 79.25 161 VAL A N 1
ATOM 1221 C CA . VAL A 1 161 ? -0.893 -1.762 -15.818 1.00 79.25 161 VAL A CA 1
ATOM 1222 C C . VAL A 1 161 ? -2.114 -1.422 -14.956 1.00 79.25 161 VAL A C 1
ATOM 1224 O O . VAL A 1 161 ? -1.962 -0.793 -13.911 1.00 79.25 161 VAL A O 1
ATOM 1227 N N . ALA A 1 162 ? -3.312 -1.869 -15.349 1.00 79.38 162 ALA A N 1
ATOM 1228 C CA . ALA A 1 162 ? -4.546 -1.650 -14.592 1.00 79.38 162 ALA A CA 1
ATOM 1229 C C . ALA A 1 162 ? -4.489 -2.259 -13.179 1.00 79.38 162 ALA A C 1
ATOM 1231 O O . ALA A 1 162 ? -4.820 -1.587 -12.201 1.00 79.38 162 ALA A O 1
ATOM 1232 N N . ALA A 1 163 ? -4.027 -3.509 -13.063 1.00 83.94 163 ALA A N 1
ATOM 1233 C CA . ALA A 1 163 ? -3.876 -4.194 -11.782 1.00 83.94 163 ALA A CA 1
ATOM 1234 C C . ALA A 1 163 ? -2.864 -3.484 -10.865 1.00 83.94 163 ALA A C 1
ATOM 1236 O O . ALA A 1 163 ? -3.149 -3.259 -9.689 1.00 83.94 163 ALA A O 1
ATOM 1237 N N . GLU A 1 164 ? -1.711 -3.077 -11.405 1.00 82.00 164 GLU A N 1
ATOM 1238 C CA . GLU A 1 164 ? -0.678 -2.351 -10.655 1.00 82.00 164 GLU A CA 1
ATOM 1239 C C . GLU A 1 164 ? -1.193 -0.995 -10.142 1.00 82.00 164 GLU A C 1
ATOM 1241 O O . GLU A 1 164 ? -0.958 -0.625 -8.988 1.00 82.00 164 GLU A O 1
ATOM 1246 N N . LEU A 1 165 ? -1.927 -0.267 -10.989 1.00 79.25 165 LEU A N 1
ATOM 1247 C CA . LEU A 1 165 ? -2.524 1.021 -10.652 1.00 79.25 165 LEU A CA 1
ATOM 1248 C C . LEU A 1 165 ? -3.517 0.886 -9.493 1.00 79.25 165 LEU A C 1
ATOM 1250 O O . LEU A 1 165 ? -3.402 1.592 -8.489 1.00 79.25 165 LEU A O 1
ATOM 1254 N N . LEU A 1 166 ? -4.462 -0.048 -9.619 1.00 81.00 166 LEU A N 1
ATOM 1255 C CA . LEU A 1 166 ? -5.498 -0.276 -8.618 1.00 81.00 166 LEU A CA 1
ATOM 1256 C C . LEU A 1 166 ? -4.899 -0.771 -7.297 1.00 81.00 166 LEU A C 1
ATOM 1258 O O . LEU A 1 166 ? -5.255 -0.266 -6.235 1.00 81.00 166 LEU A O 1
ATOM 1262 N N . ALA A 1 167 ? -3.926 -1.684 -7.345 1.00 84.44 167 ALA A N 1
ATOM 1263 C CA . ALA A 1 167 ? -3.232 -2.165 -6.155 1.00 84.44 167 ALA A CA 1
ATOM 1264 C C . ALA A 1 167 ? -2.515 -1.043 -5.391 1.00 84.44 167 ALA A C 1
ATOM 1266 O O . ALA A 1 167 ? -2.582 -0.986 -4.160 1.00 84.44 167 ALA A O 1
ATOM 1267 N N . LYS A 1 168 ? -1.829 -0.136 -6.097 1.00 80.56 168 LYS A N 1
ATOM 1268 C CA . LYS A 1 168 ? -1.123 0.976 -5.449 1.00 80.56 168 LYS A CA 1
ATOM 1269 C C . LYS A 1 168 ? -2.090 2.021 -4.885 1.00 80.56 168 LYS A C 1
ATOM 1271 O O . LYS A 1 168 ? -1.847 2.512 -3.782 1.00 80.56 168 LYS A O 1
ATOM 1276 N N . LEU A 1 169 ? -3.201 2.292 -5.572 1.00 79.75 169 LEU A N 1
ATOM 1277 C CA . LEU A 1 169 ? -4.284 3.130 -5.047 1.00 79.75 169 LEU A CA 1
ATOM 1278 C C . LEU A 1 169 ? -4.882 2.558 -3.762 1.00 79.75 169 LEU A C 1
ATOM 1280 O O . LEU A 1 169 ? -4.922 3.249 -2.745 1.00 79.75 169 LEU A O 1
ATOM 1284 N N . LEU A 1 170 ? -5.264 1.280 -3.784 1.00 84.00 170 LEU A N 1
ATOM 1285 C CA . LEU A 1 170 ? -5.794 0.573 -2.620 1.00 84.00 170 LEU A CA 1
ATOM 1286 C C . LEU A 1 170 ? -4.804 0.593 -1.460 1.00 84.00 170 LEU A C 1
ATOM 1288 O O . LEU A 1 170 ? -5.188 0.872 -0.332 1.00 84.00 170 LEU A O 1
ATOM 1292 N N . LYS A 1 171 ? -3.511 0.379 -1.724 1.00 85.44 171 LYS A N 1
ATOM 1293 C CA . LYS A 1 171 ? -2.466 0.483 -0.698 1.00 85.44 171 LYS A CA 1
ATOM 1294 C C . LYS A 1 171 ? -2.414 1.872 -0.054 1.00 85.44 171 LYS A C 1
ATOM 1296 O O . LYS A 1 171 ? -2.203 1.970 1.154 1.00 85.44 171 LYS A O 1
ATOM 1301 N N . GLY A 1 172 ? -2.576 2.934 -0.844 1.00 80.62 172 GLY A N 1
ATOM 1302 C CA . GLY A 1 172 ? -2.648 4.308 -0.348 1.00 80.62 172 GLY A CA 1
ATOM 1303 C C . GLY A 1 172 ? -3.862 4.532 0.553 1.00 80.62 172 GLY A C 1
ATOM 1304 O O . GLY A 1 172 ? -3.706 5.017 1.672 1.00 80.62 172 GLY A O 1
ATOM 1305 N N . GLU A 1 173 ? -5.040 4.106 0.101 1.00 80.81 173 GLU A N 1
ATOM 1306 C CA . GLU A 1 173 ? -6.294 4.233 0.854 1.00 80.81 173 GLU A CA 1
ATOM 1307 C C . GLU A 1 173 ? -6.265 3.420 2.157 1.00 80.81 173 GLU A C 1
ATOM 1309 O O . GLU A 1 173 ? -6.572 3.928 3.234 1.00 80.81 173 GLU A O 1
ATOM 1314 N N . ILE A 1 174 ? -5.797 2.170 2.090 1.00 86.50 174 ILE A N 1
ATOM 1315 C CA . ILE A 1 174 ? -5.627 1.298 3.256 1.00 86.50 174 ILE A CA 1
ATOM 1316 C C . ILE A 1 174 ? -4.654 1.917 4.253 1.00 86.50 174 ILE A C 1
ATOM 1318 O O . ILE A 1 174 ? -4.884 1.805 5.454 1.00 86.50 174 ILE A O 1
ATOM 1322 N N . LYS A 1 175 ? -3.590 2.589 3.796 1.00 85.94 175 LYS A N 1
ATOM 1323 C CA . LYS A 1 175 ? -2.654 3.279 4.691 1.00 85.94 175 LYS A CA 1
ATOM 1324 C C . LYS A 1 175 ? -3.342 4.416 5.446 1.00 85.94 175 LYS A C 1
ATOM 1326 O O . LYS A 1 175 ? -3.272 4.435 6.668 1.00 85.94 175 LYS A O 1
ATOM 1331 N N . ILE A 1 176 ? -4.053 5.295 4.735 1.00 84.38 176 ILE A N 1
ATOM 1332 C CA . ILE A 1 176 ? -4.828 6.388 5.349 1.00 84.38 176 ILE A CA 1
ATOM 1333 C C . ILE A 1 176 ? -5.810 5.821 6.380 1.00 84.38 176 ILE A C 1
ATOM 1335 O O . ILE A 1 176 ? -5.931 6.341 7.488 1.00 84.38 176 ILE A O 1
ATOM 1339 N N . LYS A 1 177 ? -6.475 4.713 6.041 1.00 84.12 177 LYS A N 1
ATOM 1340 C CA . LYS A 1 177 ? -7.409 4.048 6.945 1.00 84.12 177 LYS A CA 1
ATOM 1341 C C . LYS A 1 177 ? -6.719 3.407 8.149 1.00 84.12 177 LYS A C 1
ATOM 1343 O O . LYS A 1 177 ? -7.220 3.525 9.261 1.00 84.12 177 LYS A O 1
ATOM 1348 N N . SER A 1 178 ? -5.570 2.767 7.951 1.00 86.75 178 SER A N 1
ATOM 1349 C CA . SER A 1 178 ? -4.782 2.116 9.010 1.00 86.75 178 SER A CA 1
ATOM 1350 C C . SER A 1 178 ? -4.266 3.114 10.041 1.00 86.75 178 SER A C 1
ATOM 1352 O O . SER A 1 178 ? -4.172 2.776 11.219 1.00 86.75 178 SER A O 1
ATOM 1354 N N . ASP A 1 179 ? -4.002 4.351 9.613 1.00 86.00 179 ASP A N 1
ATOM 1355 C CA . ASP A 1 179 ? -3.619 5.459 10.491 1.00 86.00 179 ASP A CA 1
ATOM 1356 C C . ASP A 1 179 ? -4.780 5.924 11.399 1.00 86.00 179 ASP A C 1
ATOM 1358 O O . ASP A 1 179 ? -4.570 6.731 12.303 1.00 86.00 179 ASP A O 1
ATOM 1362 N N . ARG A 1 180 ? -6.007 5.414 11.195 1.00 87.38 180 ARG A N 1
ATOM 1363 C CA . ARG A 1 180 ? -7.177 5.692 12.046 1.00 87.38 180 ARG A CA 1
ATOM 1364 C C . ARG A 1 180 ? -7.809 4.451 12.663 1.00 87.38 180 ARG A C 1
ATOM 1366 O O . ARG A 1 180 ? -8.226 4.522 13.810 1.00 87.38 180 ARG A O 1
ATOM 1373 N N . ASN A 1 181 ? -7.886 3.330 11.951 1.00 92.25 181 ASN A N 1
ATOM 1374 C CA . ASN A 1 181 ? -8.524 2.090 12.394 1.00 92.25 181 ASN A CA 1
ATOM 1375 C C . ASN A 1 181 ? -7.589 0.898 12.160 1.00 92.25 181 ASN A C 1
ATOM 1377 O O . ASN A 1 181 ? -7.404 0.442 11.029 1.00 92.25 181 ASN A O 1
ATOM 1381 N N . ILE A 1 182 ? -7.009 0.372 13.241 1.00 92.62 182 ILE A N 1
ATOM 1382 C CA . ILE A 1 182 ? -6.011 -0.703 13.165 1.00 92.62 182 ILE A CA 1
ATOM 1383 C C . ILE A 1 182 ? -6.621 -2.045 12.758 1.00 92.62 182 ILE A C 1
ATOM 1385 O O . ILE A 1 182 ? -5.924 -2.879 12.182 1.00 92.62 182 ILE A O 1
ATOM 1389 N N . VAL A 1 183 ? -7.902 -2.260 13.066 1.00 92.00 183 VAL A N 1
ATOM 1390 C CA . VAL A 1 183 ? -8.609 -3.512 12.781 1.00 92.00 183 VAL A CA 1
ATOM 1391 C C . VAL A 1 183 ? -8.895 -3.604 11.292 1.00 92.00 183 VAL A C 1
ATOM 1393 O O . VAL A 1 183 ? -8.425 -4.519 10.613 1.00 92.00 183 VAL A O 1
ATOM 1396 N N . GLU A 1 184 ? -9.587 -2.602 10.753 1.00 90.94 184 GLU A N 1
ATOM 1397 C CA . GLU A 1 184 ? -9.901 -2.551 9.326 1.00 90.94 184 GLU A CA 1
ATOM 1398 C C . GLU A 1 184 ? -8.640 -2.381 8.478 1.00 90.94 184 GLU A C 1
ATOM 1400 O O . GLU A 1 184 ? -8.504 -3.024 7.437 1.00 90.94 184 GLU A O 1
ATOM 1405 N N . GLY A 1 185 ? -7.686 -1.567 8.942 1.00 91.62 185 GLY A N 1
ATOM 1406 C CA . GLY A 1 185 ? -6.394 -1.390 8.290 1.00 91.62 185 GLY A CA 1
ATOM 1407 C C . GLY A 1 185 ? -5.641 -2.707 8.118 1.00 91.62 185 GLY A C 1
ATOM 1408 O O . GLY A 1 185 ? -5.183 -3.022 7.016 1.00 91.62 185 GLY A O 1
ATOM 1409 N N . ARG A 1 186 ? -5.581 -3.528 9.177 1.00 92.31 186 ARG A N 1
ATOM 1410 C CA . ARG A 1 186 ? -4.990 -4.869 9.115 1.00 92.31 186 ARG A CA 1
ATOM 1411 C C . ARG A 1 186 ? -5.776 -5.789 8.185 1.00 92.31 186 ARG A C 1
ATOM 1413 O O . ARG A 1 186 ? -5.168 -6.382 7.300 1.00 92.31 186 ARG A O 1
ATOM 1420 N N . LYS A 1 187 ? -7.104 -5.867 8.339 1.00 93.56 187 LYS A N 1
ATOM 1421 C CA . LYS A 1 187 ? -7.973 -6.708 7.498 1.00 93.56 187 LYS A CA 1
ATOM 1422 C C . LYS A 1 187 ? -7.729 -6.439 6.009 1.00 93.56 187 LYS A C 1
ATOM 1424 O O . LYS A 1 187 ? -7.455 -7.365 5.249 1.00 93.56 187 LYS A O 1
ATOM 1429 N N . PHE A 1 188 ? -7.797 -5.176 5.591 1.00 93.75 188 PHE A N 1
ATOM 1430 C CA . PHE A 1 188 ? -7.636 -4.823 4.182 1.00 93.75 188 PHE A CA 1
ATOM 1431 C C . PHE A 1 188 ? -6.197 -4.961 3.692 1.00 93.75 188 PHE A C 1
ATOM 1433 O O . PHE A 1 188 ? -5.990 -5.351 2.544 1.00 93.75 188 PHE A O 1
ATOM 1440 N N . SER A 1 189 ? -5.203 -4.702 4.548 1.00 93.44 189 SER A N 1
ATOM 1441 C CA . SER A 1 189 ? -3.797 -4.963 4.218 1.00 93.44 189 SER A CA 1
ATOM 1442 C C . SER A 1 189 ? -3.558 -6.446 3.935 1.00 93.44 189 SER A C 1
ATOM 1444 O O . SER A 1 189 ? -2.942 -6.780 2.922 1.00 93.44 189 SER A O 1
ATOM 1446 N N . ASP A 1 190 ? -4.093 -7.330 4.781 1.00 94.62 190 ASP A N 1
ATOM 1447 C CA . ASP A 1 190 ? -3.966 -8.782 4.632 1.00 94.62 190 ASP A CA 1
ATOM 1448 C C . ASP A 1 190 ? -4.673 -9.269 3.353 1.00 94.62 190 ASP A C 1
ATOM 1450 O O . ASP A 1 190 ? -4.115 -10.072 2.599 1.00 94.62 190 ASP A O 1
ATOM 1454 N N . MET A 1 191 ? -5.867 -8.740 3.055 1.00 93.56 191 MET A N 1
ATOM 1455 C CA . MET A 1 191 ? -6.588 -9.024 1.808 1.00 93.56 191 MET A CA 1
ATOM 1456 C C . MET A 1 191 ? -5.805 -8.568 0.572 1.00 93.56 191 MET A C 1
ATOM 1458 O O . MET A 1 191 ? -5.598 -9.367 -0.340 1.00 93.56 191 MET A O 1
ATOM 1462 N N . LEU A 1 192 ? -5.312 -7.324 0.557 1.00 92.94 192 LEU A N 1
ATOM 1463 C CA . LEU A 1 192 ? -4.509 -6.801 -0.551 1.00 92.94 192 LEU A CA 1
ATOM 1464 C C . LEU A 1 192 ? -3.256 -7.652 -0.767 1.00 92.94 192 LEU A C 1
ATOM 1466 O O . LEU A 1 192 ? -2.942 -8.027 -1.895 1.00 92.94 192 LEU A O 1
ATOM 1470 N N . GLN A 1 193 ? -2.543 -7.979 0.312 1.00 92.94 193 GLN A N 1
ATOM 1471 C CA . GLN A 1 193 ? -1.334 -8.792 0.244 1.00 92.94 193 GLN A CA 1
ATOM 1472 C C . GLN A 1 193 ? -1.631 -10.196 -0.292 1.00 92.94 193 GLN A C 1
ATOM 1474 O O . GLN A 1 193 ? -0.867 -10.714 -1.107 1.00 92.94 193 GLN A O 1
ATOM 1479 N N . LYS A 1 194 ? -2.750 -10.807 0.112 1.00 92.06 194 LYS A N 1
ATOM 1480 C CA . LYS A 1 194 ? -3.189 -12.103 -0.415 1.00 92.06 194 LYS A CA 1
ATOM 1481 C C . LYS A 1 194 ? -3.441 -12.038 -1.924 1.00 92.06 194 LYS A C 1
ATOM 1483 O O . LYS A 1 194 ? -2.913 -12.885 -2.646 1.00 92.06 194 LYS A O 1
ATOM 1488 N N . THR A 1 195 ? -4.169 -11.028 -2.398 1.00 90.75 195 THR A N 1
ATOM 1489 C CA . THR A 1 195 ? -4.443 -10.828 -3.831 1.00 90.75 195 THR A CA 1
ATOM 1490 C C . THR A 1 195 ? -3.149 -10.599 -4.616 1.00 90.75 195 THR A C 1
ATOM 1492 O O . THR A 1 195 ? -2.915 -11.234 -5.642 1.00 90.75 195 THR A O 1
ATOM 1495 N N . LEU A 1 196 ? -2.236 -9.769 -4.103 1.00 87.06 196 LEU A N 1
ATOM 1496 C CA . LEU A 1 196 ? -0.945 -9.513 -4.751 1.00 87.06 196 LEU A CA 1
ATOM 1497 C C . LEU A 1 196 ? -0.038 -10.746 -4.797 1.00 87.06 196 LEU A C 1
ATOM 1499 O O . LEU A 1 196 ? 0.642 -10.974 -5.796 1.00 87.06 196 LEU A O 1
ATOM 1503 N N . ASN A 1 197 ? -0.048 -11.579 -3.759 1.00 87.38 197 ASN A N 1
ATOM 1504 C CA . ASN A 1 197 ? 0.700 -12.835 -3.772 1.00 87.38 197 ASN A CA 1
ATOM 1505 C C . ASN A 1 197 ? 0.175 -13.787 -4.857 1.00 87.38 197 ASN A C 1
ATOM 1507 O O . ASN A 1 197 ? 0.968 -14.438 -5.535 1.00 87.38 197 ASN A O 1
ATOM 1511 N N . GLN A 1 198 ? -1.145 -13.849 -5.059 1.00 84.38 198 GLN A N 1
ATOM 1512 C CA . GLN A 1 198 ? -1.741 -14.638 -6.142 1.00 84.38 198 GLN A CA 1
ATOM 1513 C C . GLN A 1 198 ? -1.347 -14.098 -7.522 1.00 84.38 198 GLN A C 1
ATOM 1515 O O . GLN A 1 198 ? -1.037 -14.888 -8.415 1.00 84.38 198 GLN A O 1
ATOM 1520 N N . TYR A 1 199 ? -1.282 -12.771 -7.673 1.00 82.00 199 TYR A N 1
ATOM 1521 C CA . TYR A 1 199 ? -0.813 -12.118 -8.895 1.00 82.00 199 TYR A CA 1
ATOM 1522 C C . TYR A 1 199 ? 0.647 -12.464 -9.211 1.00 82.00 199 TYR A C 1
ATOM 1524 O O . TYR A 1 199 ? 0.953 -12.942 -10.303 1.00 82.00 199 TYR A O 1
ATOM 1532 N N . HIS A 1 200 ? 1.552 -12.277 -8.245 1.00 75.81 200 HIS A N 1
ATOM 1533 C CA . HIS A 1 200 ? 2.984 -12.524 -8.436 1.00 75.81 200 HIS A CA 1
ATOM 1534 C C . HIS A 1 200 ? 3.303 -13.996 -8.696 1.00 75.81 200 HIS A C 1
ATOM 1536 O O . HIS A 1 200 ? 4.145 -14.302 -9.539 1.00 75.81 200 HIS A O 1
ATOM 1542 N N . ASN A 1 201 ? 2.580 -14.906 -8.044 1.00 77.31 201 ASN A N 1
ATOM 1543 C CA . ASN A 1 201 ? 2.742 -16.342 -8.254 1.00 77.31 201 ASN A CA 1
ATOM 1544 C C . ASN A 1 201 ? 2.057 -16.845 -9.535 1.00 77.31 201 ASN A C 1
ATOM 1546 O O . ASN A 1 201 ? 2.067 -18.050 -9.782 1.00 77.31 201 ASN A O 1
ATOM 1550 N N . ARG A 1 202 ? 1.450 -15.950 -10.338 1.00 70.81 202 ARG A N 1
ATOM 1551 C CA . ARG A 1 202 ? 0.641 -16.283 -11.526 1.00 70.81 202 ARG A CA 1
ATOM 1552 C C . ARG A 1 202 ? -0.408 -17.361 -11.232 1.00 70.81 202 ARG A C 1
ATOM 1554 O O . ARG A 1 202 ? -0.721 -18.184 -12.086 1.00 70.81 202 ARG A O 1
ATOM 1561 N N . ALA A 1 203 ? -0.920 -17.370 -10.002 1.00 60.84 203 ALA A N 1
ATOM 1562 C CA . ALA A 1 203 ? -1.844 -18.393 -9.530 1.00 60.84 203 ALA A CA 1
ATOM 1563 C C . ALA A 1 203 ? -3.230 -18.248 -10.175 1.00 60.84 203 ALA A C 1
ATOM 1565 O O . ALA A 1 203 ? -3.974 -19.223 -10.228 1.00 60.84 203 ALA A O 1
ATOM 1566 N N . ILE A 1 204 ? -3.558 -17.045 -10.659 1.00 66.94 204 ILE A N 1
ATOM 1567 C CA . ILE A 1 204 ? -4.813 -16.714 -11.337 1.00 66.94 204 ILE A CA 1
ATOM 1568 C C . ILE A 1 204 ? -4.565 -15.737 -12.498 1.00 66.94 204 ILE A C 1
ATOM 1570 O O . ILE A 1 204 ? -3.504 -15.110 -12.583 1.00 66.94 204 ILE A O 1
ATOM 1574 N N . ALA A 1 205 ? -5.540 -15.599 -13.398 1.00 82.25 205 ALA A N 1
ATOM 1575 C CA . ALA A 1 205 ? -5.449 -14.682 -14.534 1.00 82.25 205 ALA A CA 1
ATOM 1576 C C . ALA A 1 205 ? -5.450 -13.204 -14.088 1.00 82.25 205 ALA A C 1
ATOM 1578 O O . ALA A 1 205 ? -6.125 -12.833 -13.130 1.00 82.25 205 ALA A O 1
ATOM 1579 N N . THR A 1 206 ? -4.766 -12.315 -14.824 1.00 81.56 206 THR A N 1
ATOM 1580 C CA . THR A 1 206 ? -4.721 -10.869 -14.504 1.00 81.56 206 THR A CA 1
ATOM 1581 C C . THR A 1 206 ? -6.116 -10.235 -14.436 1.00 81.56 206 THR A C 1
ATOM 1583 O O . THR A 1 206 ? -6.341 -9.338 -13.630 1.00 81.56 206 THR A O 1
ATOM 1586 N N . ALA A 1 207 ? -7.072 -10.714 -15.240 1.00 85.25 207 ALA A N 1
ATOM 1587 C CA . ALA A 1 207 ? -8.461 -10.256 -15.171 1.00 85.25 207 ALA A CA 1
ATOM 1588 C C . ALA A 1 207 ? -9.124 -10.597 -13.824 1.00 85.25 207 ALA A C 1
ATOM 1590 O O . ALA A 1 207 ? -9.810 -9.754 -13.258 1.00 85.25 207 ALA A O 1
ATOM 1591 N N . GLU A 1 208 ? -8.869 -11.789 -13.279 1.00 87.75 208 GLU A N 1
ATOM 1592 C CA . GLU A 1 208 ? -9.385 -12.202 -11.968 1.00 87.75 208 GLU A CA 1
ATOM 1593 C C . GLU A 1 208 ? -8.765 -11.369 -10.840 1.00 87.75 208 GLU A C 1
ATOM 1595 O O . GLU A 1 208 ? -9.469 -10.967 -9.919 1.00 87.75 208 GLU A O 1
ATOM 1600 N N . ILE A 1 209 ? -7.477 -11.017 -10.947 1.00 88.69 209 ILE A N 1
ATOM 1601 C CA . ILE A 1 209 ? -6.826 -10.103 -9.994 1.00 88.69 209 ILE A CA 1
ATOM 1602 C C . ILE A 1 209 ? -7.498 -8.736 -9.981 1.00 88.69 209 ILE A C 1
ATOM 1604 O O . ILE A 1 209 ? -7.723 -8.186 -8.906 1.00 88.69 209 ILE A O 1
ATOM 1608 N N . ILE A 1 210 ? -7.832 -8.185 -11.150 1.00 86.25 210 ILE A N 1
ATOM 1609 C CA . ILE A 1 210 ? -8.537 -6.901 -11.227 1.00 86.25 210 ILE A CA 1
ATOM 1610 C C . ILE A 1 210 ? -9.888 -6.999 -10.512 1.00 86.25 210 ILE A C 1
ATOM 1612 O O . ILE A 1 210 ? -10.205 -6.110 -9.728 1.00 86.25 210 ILE A O 1
ATOM 1616 N N . GLU A 1 211 ? -10.650 -8.077 -10.708 1.00 91.31 211 GLU A N 1
ATOM 1617 C CA . GLU A 1 211 ? -11.927 -8.261 -10.007 1.00 91.31 211 GLU A CA 1
ATOM 1618 C C . GLU A 1 211 ? -11.753 -8.396 -8.486 1.00 91.31 211 GLU A C 1
ATOM 1620 O O . GLU A 1 211 ? -12.509 -7.788 -7.734 1.00 91.31 211 GLU A O 1
ATOM 1625 N N . GLU A 1 212 ? -10.743 -9.124 -8.003 1.00 92.81 212 GLU A N 1
ATOM 1626 C CA . GLU A 1 212 ? -10.458 -9.216 -6.561 1.00 92.81 212 GLU A CA 1
ATOM 1627 C C . GLU A 1 212 ? -10.039 -7.864 -5.959 1.00 92.81 212 GLU A C 1
ATOM 1629 O O . GLU A 1 212 ? -10.446 -7.516 -4.850 1.00 92.81 212 GLU A O 1
ATOM 1634 N N . LEU A 1 213 ? -9.264 -7.062 -6.695 1.00 89.69 213 LEU A N 1
ATOM 1635 C CA . LEU A 1 213 ? -8.916 -5.702 -6.281 1.00 89.69 213 LEU A CA 1
ATOM 1636 C C . LEU A 1 213 ? -10.144 -4.771 -6.294 1.00 89.69 213 LEU A C 1
ATOM 1638 O O . LEU A 1 213 ? -10.285 -3.941 -5.397 1.00 89.69 213 LEU A O 1
ATOM 1642 N N . ILE A 1 214 ? -11.054 -4.917 -7.263 1.00 89.44 214 ILE A N 1
ATOM 1643 C CA . ILE A 1 214 ? -12.321 -4.169 -7.308 1.00 89.44 214 ILE A CA 1
ATOM 1644 C C . ILE A 1 214 ? -13.203 -4.530 -6.107 1.00 89.44 214 ILE A C 1
ATOM 1646 O O . ILE A 1 214 ? -13.682 -3.630 -5.422 1.00 89.44 214 ILE A O 1
ATOM 1650 N N . LYS A 1 215 ? -13.354 -5.819 -5.781 1.00 92.56 215 LYS A N 1
ATOM 1651 C CA . LYS A 1 215 ? -14.093 -6.254 -4.582 1.00 92.56 215 LYS A CA 1
ATOM 1652 C C . LYS A 1 215 ? -13.505 -5.655 -3.306 1.00 92.56 215 LYS A C 1
ATOM 1654 O O . LYS A 1 215 ? -14.242 -5.185 -2.445 1.00 92.56 215 LYS A O 1
ATOM 1659 N N . LEU A 1 216 ? -12.176 -5.619 -3.192 1.00 92.19 216 LEU A N 1
ATOM 1660 C CA . LEU A 1 216 ? -11.514 -4.976 -2.058 1.00 92.19 216 LEU A CA 1
ATOM 1661 C C . LEU A 1 216 ? -11.833 -3.472 -1.988 1.00 92.19 216 LEU A C 1
ATOM 1663 O O . LEU A 1 216 ? -12.078 -2.948 -0.902 1.00 92.19 216 LEU A O 1
ATOM 1667 N N . ALA A 1 217 ? -11.865 -2.780 -3.129 1.00 87.50 217 ALA A N 1
ATOM 1668 C CA . ALA A 1 217 ? -12.266 -1.375 -3.191 1.00 87.50 217 ALA A CA 1
ATOM 1669 C C . ALA A 1 217 ? -13.715 -1.161 -2.719 1.00 87.50 217 ALA A C 1
ATOM 1671 O O . ALA A 1 217 ? -13.986 -0.230 -1.955 1.00 87.50 217 ALA A O 1
ATOM 1672 N N . GLU A 1 218 ? -14.632 -2.038 -3.129 1.00 89.69 218 GLU A N 1
ATOM 1673 C CA . GLU A 1 218 ? -16.031 -2.030 -2.691 1.00 89.69 218 GLU A CA 1
ATOM 1674 C C . GLU A 1 218 ? -16.154 -2.289 -1.180 1.00 89.69 218 GLU A C 1
ATOM 1676 O O . GLU A 1 218 ? -16.868 -1.556 -0.494 1.00 89.69 218 GLU A O 1
ATOM 1681 N N . GLU A 1 219 ? -15.408 -3.252 -0.624 1.00 90.06 219 GLU A N 1
ATOM 1682 C CA . GLU A 1 219 ? -15.392 -3.517 0.822 1.00 90.06 219 GLU A CA 1
ATOM 1683 C C . GLU A 1 219 ? -14.879 -2.323 1.637 1.00 90.06 219 GLU A C 1
ATOM 1685 O O . GLU A 1 219 ? -15.433 -2.006 2.695 1.00 90.06 219 GLU A O 1
ATOM 1690 N N . ILE A 1 220 ? -13.843 -1.630 1.152 1.00 87.25 220 ILE A N 1
ATOM 1691 C CA . ILE A 1 220 ? -13.319 -0.421 1.801 1.00 87.25 220 ILE A CA 1
ATOM 1692 C C . ILE A 1 220 ? -14.387 0.677 1.825 1.00 87.25 220 ILE A C 1
ATOM 1694 O O . ILE A 1 220 ? -14.565 1.335 2.857 1.00 87.25 220 ILE A O 1
ATOM 1698 N N . ARG A 1 221 ? -15.132 0.852 0.726 1.00 84.25 221 ARG A N 1
ATOM 1699 C CA . ARG A 1 221 ? -16.219 1.836 0.650 1.00 84.25 221 ARG A CA 1
ATOM 1700 C C . ARG A 1 221 ? -17.387 1.463 1.564 1.00 84.25 221 ARG A C 1
ATOM 1702 O O . ARG A 1 221 ? -17.826 2.299 2.350 1.00 84.25 221 ARG A O 1
ATOM 1709 N N . ALA A 1 222 ? -17.838 0.212 1.530 1.00 87.25 222 ALA A N 1
ATOM 1710 C CA . ALA A 1 222 ? -18.925 -0.273 2.381 1.00 87.25 222 ALA A CA 1
ATOM 1711 C C . ALA A 1 222 ? -18.604 -0.102 3.874 1.00 87.25 222 ALA A C 1
ATOM 1713 O O . ALA A 1 222 ? -19.467 0.247 4.680 1.00 87.25 222 ALA A O 1
ATOM 1714 N N . ALA A 1 223 ? -17.339 -0.294 4.245 1.00 84.88 223 ALA A N 1
ATOM 1715 C CA . ALA A 1 223 ? -16.869 -0.067 5.598 1.00 84.88 223 ALA A CA 1
ATOM 1716 C C . ALA A 1 223 ? -16.957 1.407 6.040 1.00 84.88 223 ALA A C 1
ATOM 1718 O O . ALA A 1 223 ? -17.232 1.668 7.208 1.00 84.88 223 ALA A O 1
ATOM 1719 N N . LYS A 1 224 ? -16.782 2.364 5.119 1.00 78.25 224 LYS A N 1
ATOM 1720 C CA . LYS A 1 224 ? -16.997 3.794 5.389 1.00 78.25 224 LYS A CA 1
ATOM 1721 C C . LYS A 1 224 ? -18.482 4.105 5.600 1.00 78.25 224 LYS A C 1
ATOM 1723 O O . LYS A 1 224 ? -18.847 4.711 6.602 1.00 78.25 224 LYS A O 1
ATOM 1728 N N . GLU A 1 225 ? -19.345 3.608 4.716 1.00 83.81 225 GLU A N 1
ATOM 1729 C CA . GLU A 1 225 ? -20.805 3.775 4.823 1.00 83.81 225 GLU A CA 1
ATOM 1730 C C . GLU A 1 225 ? -21.382 3.136 6.098 1.00 83.81 225 GLU A C 1
ATOM 1732 O O . GLU A 1 225 ? -22.400 3.578 6.632 1.00 83.81 225 GLU A O 1
ATOM 1737 N N . ARG A 1 226 ? -20.739 2.082 6.616 1.00 85.88 226 ARG A N 1
ATOM 1738 C CA . ARG A 1 226 ? -21.125 1.438 7.878 1.00 85.88 226 ARG A CA 1
ATOM 1739 C C . ARG A 1 226 ? -21.016 2.390 9.072 1.00 85.88 226 ARG A C 1
ATOM 1741 O O . ARG A 1 226 ? -21.897 2.353 9.927 1.00 85.88 226 ARG A O 1
ATOM 1748 N N . GLY A 1 227 ? -19.994 3.248 9.118 1.00 81.69 227 GLY A N 1
ATOM 1749 C CA . GLY A 1 227 ? -19.864 4.273 10.162 1.00 81.69 227 GLY A CA 1
ATOM 1750 C C . GLY A 1 227 ? -21.066 5.213 10.194 1.00 81.69 227 GLY A C 1
ATOM 1751 O O . GLY A 1 227 ? -21.683 5.406 11.241 1.00 81.69 227 GLY A O 1
ATOM 1752 N N . GLU A 1 228 ? -21.472 5.686 9.013 1.00 81.56 228 GLU A N 1
ATOM 1753 C CA . GLU A 1 228 ? -22.635 6.560 8.836 1.00 81.56 228 GLU A CA 1
ATOM 1754 C C . GLU A 1 228 ? -23.936 5.871 9.275 1.00 81.56 228 GLU A C 1
ATOM 1756 O O . GLU A 1 228 ? -24.728 6.455 10.014 1.00 81.56 228 GLU A O 1
ATOM 1761 N N . LYS A 1 229 ? -24.135 4.600 8.895 1.00 86.06 229 LYS A N 1
ATOM 1762 C CA . LYS A 1 229 ? -25.316 3.806 9.293 1.00 86.06 229 LYS A CA 1
ATOM 1763 C C . LYS A 1 229 ? -25.392 3.567 10.801 1.00 86.06 229 LYS A C 1
ATOM 1765 O O . LYS A 1 229 ? -26.488 3.530 11.356 1.00 86.06 229 LYS A O 1
ATOM 1770 N N . LEU A 1 230 ? -24.247 3.396 11.462 1.00 85.00 230 LEU A N 1
ATOM 1771 C CA . LEU A 1 230 ? -24.175 3.217 12.914 1.00 85.00 230 LEU A CA 1
ATOM 1772 C C . LEU A 1 230 ? -24.284 4.543 13.684 1.00 85.00 230 LEU A C 1
ATOM 1774 O O . LEU A 1 230 ? -24.439 4.513 14.906 1.00 85.00 230 LEU A O 1
ATOM 1778 N N . GLY A 1 231 ? -24.232 5.686 12.990 1.00 87.50 231 GLY A N 1
ATOM 1779 C CA . GLY A 1 231 ? -24.226 7.013 13.602 1.00 87.50 231 GLY A CA 1
ATOM 1780 C C . GLY A 1 231 ? -22.958 7.294 14.412 1.00 87.50 231 GLY A C 1
ATOM 1781 O O . GLY A 1 231 ? -23.008 8.090 15.347 1.00 87.50 231 GLY A O 1
ATOM 1782 N N . LEU A 1 232 ? -21.853 6.615 14.090 1.00 89.25 232 LEU A N 1
ATOM 1783 C CA . LEU A 1 232 ? -20.559 6.774 14.748 1.00 89.25 232 LEU A CA 1
ATOM 1784 C C . LEU A 1 232 ? -19.649 7.659 13.895 1.00 89.25 232 LEU A C 1
ATOM 1786 O O . LEU A 1 232 ? -19.632 7.541 12.670 1.00 89.25 232 LEU A O 1
ATOM 1790 N N . ASN A 1 233 ? -18.854 8.511 14.539 1.00 89.75 233 ASN A N 1
ATOM 1791 C CA . ASN A 1 233 ? -17.743 9.170 13.849 1.00 89.75 233 ASN A CA 1
ATOM 1792 C C . ASN A 1 233 ? -16.561 8.201 13.628 1.00 89.75 233 ASN A C 1
ATOM 1794 O O . ASN A 1 233 ? -16.530 7.113 14.201 1.00 89.75 233 ASN A O 1
ATOM 1798 N N . ASP A 1 234 ? -15.566 8.601 12.831 1.00 87.75 234 ASP A N 1
ATOM 1799 C CA . ASP A 1 234 ? -14.423 7.744 12.470 1.00 87.75 234 ASP A CA 1
ATOM 1800 C C . ASP A 1 234 ? -13.654 7.188 13.681 1.00 87.75 234 ASP A C 1
ATOM 1802 O O . ASP A 1 234 ? -13.223 6.033 13.666 1.00 87.75 234 ASP A O 1
ATOM 1806 N N . ASP A 1 235 ? -13.484 7.988 14.738 1.00 90.75 235 ASP A N 1
ATOM 1807 C CA . ASP A 1 235 ? -12.778 7.553 15.945 1.00 90.75 235 ASP A CA 1
ATOM 1808 C C . ASP A 1 235 ? -13.632 6.532 16.701 1.00 90.75 235 ASP A C 1
ATOM 1810 O O . ASP A 1 235 ? -13.148 5.477 17.103 1.00 90.75 235 ASP A O 1
ATOM 1814 N N . GLU A 1 236 ? -14.925 6.810 16.861 1.00 92.44 236 GLU A N 1
ATOM 1815 C CA . GLU A 1 236 ? -15.868 5.899 17.510 1.00 92.44 236 GLU A CA 1
ATOM 1816 C C . GLU A 1 236 ? -16.001 4.577 16.761 1.00 92.44 236 GLU A C 1
ATOM 1818 O O . GLU A 1 236 ? -16.007 3.525 17.398 1.00 92.44 236 GLU A O 1
ATOM 1823 N N . LEU A 1 237 ? -16.044 4.610 15.428 1.00 92.06 237 LEU A N 1
ATOM 1824 C CA . LEU A 1 237 ? -16.067 3.412 14.599 1.00 92.06 237 LEU A CA 1
ATOM 1825 C C . LEU A 1 237 ? -14.805 2.567 14.814 1.00 92.06 237 LEU A C 1
ATOM 1827 O O . LEU A 1 237 ? -14.902 1.353 14.977 1.00 92.06 237 LEU A O 1
ATOM 1831 N N . ALA A 1 238 ? -13.632 3.199 14.903 1.00 92.50 238 ALA A N 1
ATOM 1832 C CA . ALA A 1 238 ? -12.379 2.494 15.153 1.00 92.50 238 ALA A CA 1
ATOM 1833 C C . ALA A 1 238 ? -12.349 1.812 16.533 1.00 92.50 238 ALA A C 1
ATOM 1835 O O . ALA A 1 238 ? -11.891 0.675 16.666 1.00 92.50 238 ALA A O 1
ATOM 1836 N N . PHE A 1 239 ? -12.871 2.471 17.574 1.00 93.19 239 PHE A N 1
ATOM 1837 C CA . PHE A 1 239 ? -13.031 1.835 18.886 1.00 93.19 239 PHE A CA 1
ATOM 1838 C C . PHE A 1 239 ? -14.103 0.738 18.869 1.00 93.19 239 PHE A C 1
ATOM 1840 O O . PHE A 1 239 ? -13.903 -0.292 19.508 1.00 93.19 239 PHE A O 1
ATOM 1847 N N . TYR A 1 240 ? -15.208 0.922 18.143 1.00 93.06 240 TYR A N 1
ATOM 1848 C CA . TYR A 1 240 ? -16.245 -0.097 17.970 1.00 93.06 240 TYR A CA 1
ATOM 1849 C C . TYR A 1 240 ? -15.675 -1.362 17.311 1.00 93.06 240 TYR A C 1
ATOM 1851 O O . TYR A 1 240 ? -15.843 -2.454 17.851 1.00 93.06 240 TYR A O 1
ATOM 1859 N N . ASP A 1 241 ? -14.907 -1.222 16.230 1.00 92.19 241 ASP A N 1
ATOM 1860 C CA . ASP A 1 241 ? -14.264 -2.355 15.558 1.00 92.19 241 ASP A CA 1
ATOM 1861 C C . ASP A 1 241 ? -13.241 -3.053 16.463 1.00 92.19 241 ASP A C 1
ATOM 1863 O O . ASP A 1 241 ? -13.207 -4.280 16.537 1.00 92.19 241 ASP A O 1
ATOM 1867 N N . ALA A 1 242 ? -12.463 -2.293 17.242 1.00 92.44 242 ALA A N 1
ATOM 1868 C CA . ALA A 1 242 ? -11.547 -2.859 18.235 1.00 92.44 242 ALA A CA 1
ATOM 1869 C C . ALA A 1 242 ? -12.264 -3.643 19.353 1.00 92.44 242 ALA A C 1
ATOM 1871 O O . ALA A 1 242 ? -11.689 -4.563 19.934 1.00 92.44 242 ALA A O 1
ATOM 1872 N N . LEU A 1 243 ? -13.509 -3.296 19.684 1.00 90.81 243 LEU A N 1
ATOM 1873 C CA . LEU A 1 243 ? -14.319 -4.058 20.638 1.00 90.81 243 LEU A CA 1
ATOM 1874 C C . LEU A 1 243 ? -14.973 -5.286 19.998 1.00 90.81 243 LEU A C 1
ATOM 1876 O O . LEU A 1 243 ? -15.197 -6.277 20.698 1.00 90.81 243 LEU A O 1
ATOM 1880 N N . GLY A 1 244 ? -15.293 -5.197 18.705 1.00 87.75 244 GLY A N 1
ATOM 1881 C CA . GLY A 1 244 ? -15.997 -6.210 17.921 1.00 87.75 244 GLY A CA 1
ATOM 1882 C C . GLY A 1 244 ? -15.108 -7.254 17.240 1.00 87.75 244 GLY A C 1
ATOM 1883 O O . GLY A 1 244 ? -15.641 -8.221 16.706 1.00 87.75 244 GLY A O 1
ATOM 1884 N N . GLU A 1 245 ? -13.778 -7.110 17.289 1.00 85.31 245 GLU A N 1
ATOM 1885 C CA . GLU A 1 245 ? -12.821 -8.069 16.701 1.00 85.31 245 GLU A CA 1
ATOM 1886 C C . GLU A 1 245 ? -13.097 -9.521 17.133 1.00 85.31 245 GLU A C 1
ATOM 1888 O O . GLU A 1 245 ? -12.969 -10.457 16.346 1.00 85.31 245 GLU A O 1
ATOM 1893 N N . ASN A 1 246 ? -13.531 -9.718 18.382 1.00 79.81 246 ASN A N 1
ATOM 1894 C CA . ASN A 1 246 ? -14.064 -11.003 18.819 1.00 79.81 246 ASN A CA 1
ATOM 1895 C C . ASN A 1 246 ? -15.560 -11.059 18.503 1.00 79.81 246 ASN A C 1
ATOM 1897 O O . ASN A 1 246 ? -16.359 -10.433 19.198 1.00 79.81 246 ASN A O 1
ATOM 1901 N N . THR A 1 247 ? -15.946 -11.862 17.510 1.00 75.12 247 THR A N 1
ATOM 1902 C CA . THR A 1 247 ? -17.339 -11.988 17.041 1.00 75.12 247 THR A CA 1
ATOM 1903 C C . THR A 1 247 ? -18.316 -12.323 18.174 1.00 75.12 247 THR A C 1
ATOM 1905 O O . THR A 1 247 ? -19.420 -11.785 18.227 1.00 75.12 247 THR A O 1
ATOM 1908 N N . SER A 1 248 ? -17.872 -13.106 19.162 1.00 76.75 248 SER A N 1
ATOM 1909 C CA . SER A 1 248 ? -18.653 -13.440 20.358 1.00 76.75 248 SER A CA 1
ATOM 1910 C C . SER A 1 248 ? -19.020 -12.223 21.218 1.00 76.75 248 SER A C 1
ATOM 1912 O O . SER A 1 248 ? -20.050 -12.235 21.883 1.00 76.75 248 SER A O 1
ATOM 1914 N N . ALA A 1 249 ? -18.228 -11.145 21.205 1.00 76.69 249 ALA A N 1
ATOM 1915 C CA . ALA A 1 249 ? -18.583 -9.910 21.905 1.00 76.69 249 ALA A CA 1
ATOM 1916 C C . ALA A 1 249 ? -19.771 -9.200 21.237 1.00 76.69 249 ALA A C 1
ATOM 1918 O O . ALA A 1 249 ? -20.641 -8.682 21.938 1.00 76.69 249 ALA A O 1
ATOM 1919 N N . ILE A 1 250 ? -19.838 -9.216 19.901 1.00 80.44 250 ILE A N 1
ATOM 1920 C CA . ILE A 1 250 ? -20.963 -8.657 19.137 1.00 80.44 250 ILE A CA 1
ATOM 1921 C C . ILE A 1 250 ? -22.231 -9.470 19.414 1.00 80.44 250 ILE A C 1
ATOM 1923 O O . ILE A 1 250 ? -23.262 -8.896 19.757 1.00 80.44 250 ILE A O 1
ATOM 1927 N N . GLU A 1 251 ? -22.142 -10.800 19.355 1.00 83.12 251 GLU A N 1
ATOM 1928 C CA . GLU A 1 251 ? -23.278 -11.701 19.593 1.00 83.12 251 GLU A CA 1
ATOM 1929 C C . GLU A 1 251 ? -23.844 -11.587 21.018 1.00 83.12 251 GLU A C 1
ATOM 1931 O O . GLU A 1 251 ? -25.059 -11.595 21.209 1.00 83.12 251 GLU A O 1
ATOM 1936 N N . LEU A 1 252 ? -22.977 -11.454 22.029 1.00 83.31 252 LEU A N 1
ATOM 1937 C CA . LEU A 1 252 ? -23.390 -11.407 23.435 1.00 83.31 252 LEU A CA 1
ATOM 1938 C C . LEU A 1 252 ? -23.899 -10.030 23.879 1.00 83.31 252 LEU A C 1
ATOM 1940 O O . LEU A 1 252 ? -24.742 -9.942 24.776 1.00 83.31 252 LEU A O 1
ATOM 1944 N N . MET A 1 253 ? -23.367 -8.944 23.312 1.00 84.44 253 MET A N 1
ATOM 1945 C CA . MET A 1 253 ? -23.678 -7.583 23.766 1.00 84.44 253 MET A CA 1
ATOM 1946 C C . MET A 1 253 ? -24.660 -6.842 22.862 1.00 84.44 253 MET A C 1
ATOM 1948 O O . MET A 1 253 ? -25.396 -5.984 23.359 1.00 84.44 253 MET A O 1
ATOM 1952 N N . GLY A 1 254 ? -24.671 -7.167 21.569 1.00 87.00 254 GLY A N 1
ATOM 1953 C CA . GLY A 1 254 ? -25.375 -6.420 20.537 1.00 87.00 254 GLY A CA 1
ATOM 1954 C C . GLY A 1 254 ? -24.718 -5.075 20.205 1.00 87.00 254 GLY A C 1
ATOM 1955 O O . GLY A 1 254 ? -23.970 -4.491 20.999 1.00 87.00 254 GLY A O 1
ATOM 1956 N N . ASP A 1 255 ? -25.051 -4.552 19.025 1.00 85.06 255 ASP A N 1
ATOM 1957 C CA . ASP A 1 255 ? -24.450 -3.327 18.484 1.00 85.06 255 ASP A CA 1
ATOM 1958 C C . ASP A 1 255 ? -24.700 -2.095 19.353 1.00 85.06 255 ASP A C 1
ATOM 1960 O O . ASP A 1 255 ? -23.798 -1.284 19.554 1.00 85.06 255 ASP A O 1
ATOM 1964 N N . ASP A 1 256 ? -25.895 -1.956 19.931 1.00 87.94 256 ASP A N 1
ATOM 1965 C CA . ASP A 1 256 ? -26.246 -0.776 20.726 1.00 87.94 256 ASP A CA 1
ATOM 1966 C C . ASP A 1 256 ? -25.355 -0.599 21.957 1.00 87.94 256 ASP A C 1
ATOM 1968 O O . ASP A 1 256 ? -24.918 0.517 22.247 1.00 87.94 256 ASP A O 1
ATOM 1972 N N . LYS A 1 257 ? -25.010 -1.690 22.649 1.00 89.44 257 LYS A N 1
ATOM 1973 C CA . LYS A 1 257 ? -24.092 -1.615 23.792 1.00 89.44 257 LYS A CA 1
ATOM 1974 C C . LYS A 1 257 ? -22.668 -1.317 23.346 1.00 89.44 257 LYS A C 1
ATOM 1976 O O . LYS A 1 257 ? -22.000 -0.502 23.980 1.00 89.44 257 LYS A O 1
ATOM 1981 N N . LEU A 1 258 ? -22.203 -1.943 22.265 1.00 90.06 258 LEU A N 1
ATOM 1982 C CA . LEU A 1 258 ? -20.852 -1.713 21.751 1.00 90.06 258 LEU A CA 1
ATOM 1983 C C . LEU A 1 258 ? -20.656 -0.267 21.284 1.00 90.06 258 LEU A C 1
ATOM 1985 O O . LEU A 1 258 ? -19.627 0.324 21.606 1.00 90.06 258 LEU A O 1
ATOM 1989 N N . LYS A 1 259 ? -21.660 0.339 20.635 1.00 92.69 259 LYS A N 1
ATOM 1990 C CA . LYS A 1 259 ? -21.657 1.771 20.292 1.00 92.69 259 LYS A CA 1
ATOM 1991 C C . LYS A 1 259 ? -21.495 2.651 21.530 1.00 92.69 259 LYS A C 1
ATOM 1993 O O . LYS A 1 259 ? -20.626 3.517 21.561 1.00 92.69 259 LYS A O 1
ATOM 1998 N N . VAL A 1 260 ? -22.283 2.399 22.580 1.00 93.62 260 VAL A N 1
ATOM 1999 C CA . VAL A 1 260 ? -22.206 3.169 23.835 1.00 93.62 260 VAL A CA 1
ATOM 2000 C C . VAL A 1 260 ? -20.818 3.055 24.471 1.00 93.62 260 VAL A C 1
ATOM 2002 O O . VAL A 1 260 ? -20.258 4.057 24.920 1.00 93.62 260 VAL A O 1
ATOM 2005 N N . ILE A 1 261 ? -20.240 1.851 24.485 1.00 93.38 261 ILE A N 1
ATOM 2006 C CA . ILE A 1 261 ? -18.886 1.627 25.000 1.00 93.38 261 ILE A CA 1
ATOM 2007 C C . ILE A 1 261 ? -17.861 2.381 24.148 1.00 93.38 261 ILE A C 1
ATOM 2009 O O . ILE A 1 261 ? -16.995 3.045 24.714 1.00 93.38 261 ILE A O 1
ATOM 2013 N N . ALA A 1 262 ? -17.956 2.312 22.818 1.00 93.44 262 ALA A N 1
ATOM 2014 C CA . ALA A 1 262 ? -17.040 2.983 21.901 1.00 93.44 262 ALA A CA 1
ATOM 2015 C C . ALA A 1 262 ? -17.055 4.511 22.086 1.00 93.44 262 ALA A C 1
ATOM 2017 O O . ALA A 1 262 ? -16.001 5.110 22.309 1.00 93.44 262 ALA A O 1
ATOM 2018 N N . THR A 1 263 ? -18.238 5.133 22.115 1.00 93.31 263 THR A N 1
ATOM 2019 C CA . THR A 1 263 ? -18.401 6.574 22.379 1.00 93.31 263 THR A CA 1
ATOM 2020 C C . THR A 1 263 ? -17.868 6.976 23.759 1.00 93.31 263 THR A C 1
ATOM 2022 O O . THR A 1 263 ? -17.178 7.996 23.898 1.00 93.31 263 THR A O 1
ATOM 2025 N N . GLU A 1 264 ? -18.130 6.175 24.803 1.00 94.69 264 GLU A N 1
ATOM 2026 C CA . GLU A 1 264 ? -17.582 6.443 26.139 1.00 94.69 264 GLU A CA 1
ATOM 2027 C C . GLU A 1 264 ? -16.050 6.310 26.152 1.00 94.69 264 GLU A C 1
ATOM 2029 O O . GLU A 1 264 ? -15.376 7.153 26.747 1.00 94.69 264 GLU A O 1
ATOM 2034 N N . LEU A 1 265 ? -15.482 5.314 25.465 1.00 93.25 265 LEU A N 1
ATOM 2035 C CA . LEU A 1 265 ? -14.033 5.133 25.351 1.00 93.25 265 LEU A CA 1
ATOM 2036 C C . LEU A 1 265 ? -13.369 6.318 24.654 1.00 93.25 265 LEU A C 1
ATOM 2038 O O . LEU A 1 265 ? -12.447 6.888 25.236 1.00 93.25 265 LEU A O 1
ATOM 2042 N N . VAL A 1 266 ? -13.852 6.741 23.482 1.00 92.31 266 VAL A N 1
ATOM 2043 C CA . VAL A 1 266 ? -13.304 7.907 22.762 1.00 92.31 266 VAL A CA 1
ATOM 2044 C C . VAL A 1 266 ? -13.305 9.137 23.665 1.00 92.31 266 VAL A C 1
ATOM 2046 O O . VAL A 1 266 ? -12.271 9.779 23.862 1.00 92.31 266 VAL A O 1
ATOM 2049 N N . THR A 1 267 ? -14.446 9.422 24.295 1.00 92.25 267 THR A N 1
ATOM 2050 C CA . THR A 1 267 ? -14.609 10.585 25.176 1.00 92.25 267 THR A CA 1
ATOM 2051 C C . THR A 1 267 ? -13.635 10.550 26.354 1.00 92.25 267 THR A C 1
ATOM 2053 O O . THR A 1 267 ? -13.024 11.563 26.702 1.00 92.25 267 THR A O 1
ATOM 2056 N N . GLN A 1 268 ? -13.499 9.397 27.008 1.00 91.25 268 GLN A N 1
ATOM 2057 C CA . GLN A 1 268 ? -12.690 9.266 28.216 1.00 91.25 268 GLN A CA 1
ATOM 2058 C C . GLN A 1 268 ? -11.192 9.204 27.911 1.00 91.25 268 GLN A C 1
ATOM 2060 O O . GLN A 1 268 ? -10.400 9.801 28.643 1.00 91.25 268 GLN A O 1
ATOM 2065 N N . VAL A 1 269 ? -10.798 8.533 26.828 1.00 88.25 269 VAL A N 1
ATOM 2066 C CA . VAL A 1 269 ? -9.407 8.472 26.370 1.00 88.25 269 VAL A CA 1
ATOM 2067 C C . VAL A 1 269 ? -8.948 9.867 25.952 1.00 88.25 269 VAL A C 1
ATOM 2069 O O . VAL A 1 269 ? -7.952 10.344 26.487 1.00 88.25 269 VAL A O 1
ATOM 2072 N N . ARG A 1 270 ? -9.718 10.590 25.128 1.00 86.81 270 ARG A N 1
ATOM 2073 C CA . ARG A 1 270 ? -9.368 11.952 24.685 1.00 86.81 270 ARG A CA 1
ATOM 2074 C C . ARG A 1 270 ? -9.188 12.940 25.843 1.00 86.81 270 ARG A C 1
ATOM 2076 O O . ARG A 1 270 ? -8.318 13.798 25.786 1.00 86.81 270 ARG A O 1
ATOM 2083 N N . LYS A 1 271 ? -9.960 12.793 26.928 1.00 87.06 271 LYS A N 1
ATOM 2084 C CA . LYS A 1 271 ? -9.819 13.607 28.153 1.00 87.06 271 LYS A CA 1
ATOM 2085 C C . LYS A 1 271 ? -8.581 13.277 28.991 1.00 87.06 271 LYS A C 1
ATOM 2087 O O . LYS A 1 271 ? -8.160 14.106 29.792 1.00 87.06 271 LYS A O 1
ATOM 2092 N N . ASN A 1 272 ? -8.054 12.057 28.891 1.00 83.31 272 ASN A N 1
ATOM 2093 C CA . ASN A 1 272 ? -6.992 11.565 29.774 1.00 83.31 272 ASN A CA 1
ATOM 2094 C C . ASN A 1 272 ? -5.643 11.372 29.076 1.00 83.31 272 ASN A C 1
ATOM 2096 O O . ASN A 1 272 ? -4.644 11.153 29.765 1.00 83.31 272 ASN A O 1
ATOM 2100 N N . VAL A 1 273 ? -5.607 11.422 27.747 1.00 80.69 273 VAL A N 1
ATOM 2101 C CA . VAL A 1 273 ? -4.375 11.320 26.975 1.00 80.69 273 VAL A CA 1
ATOM 2102 C C . VAL A 1 273 ? -3.607 12.637 27.037 1.00 80.69 273 VAL A C 1
ATOM 2104 O O . VAL A 1 273 ? -4.142 13.709 26.778 1.00 80.69 273 VAL A O 1
ATOM 2107 N N . THR A 1 274 ? -2.324 12.532 27.370 1.00 69.75 274 THR A N 1
ATOM 2108 C CA . THR A 1 274 ? -1.333 13.605 27.255 1.00 69.75 274 THR A CA 1
ATOM 2109 C C . THR A 1 274 ? -0.358 13.294 26.118 1.00 69.75 274 THR A C 1
ATOM 2111 O O . THR A 1 274 ? -0.213 12.131 25.735 1.00 69.75 274 THR A O 1
ATOM 2114 N N . ILE A 1 275 ? 0.367 14.303 25.625 1.00 65.25 275 ILE A N 1
ATOM 2115 C CA . ILE A 1 275 ? 1.478 14.114 24.675 1.00 65.25 275 ILE A CA 1
ATOM 2116 C C . ILE A 1 275 ? 2.443 13.044 25.231 1.00 65.25 275 ILE A C 1
ATOM 2118 O O . ILE A 1 275 ? 2.751 13.045 26.428 1.00 65.25 275 ILE A O 1
ATOM 2122 N N . ASP A 1 276 ? 2.847 12.092 24.385 1.00 68.62 276 ASP A N 1
ATOM 2123 C CA . ASP A 1 276 ? 3.738 10.961 24.704 1.00 68.62 276 ASP A CA 1
ATOM 2124 C C . ASP A 1 276 ? 3.247 9.983 25.791 1.00 68.62 276 ASP A C 1
ATOM 2126 O O . ASP A 1 276 ? 4.042 9.302 26.451 1.00 68.62 276 ASP A O 1
ATOM 2130 N N . TRP A 1 277 ? 1.932 9.870 26.016 1.00 78.38 277 TRP A N 1
ATOM 2131 C CA . TRP A 1 277 ? 1.388 8.951 27.031 1.00 78.38 277 TRP A CA 1
ATOM 2132 C C . TRP A 1 277 ? 1.767 7.476 26.803 1.00 78.38 277 TRP A C 1
ATOM 2134 O O . TRP A 1 277 ? 1.853 6.710 27.765 1.00 78.38 277 TRP A O 1
ATOM 2144 N N . ASN A 1 278 ? 2.004 7.076 25.553 1.00 71.75 278 ASN A N 1
ATOM 2145 C CA . ASN A 1 278 ? 2.385 5.715 25.175 1.00 71.75 278 ASN A CA 1
ATOM 2146 C C . ASN A 1 278 ? 3.844 5.376 25.540 1.00 71.75 278 ASN A C 1
ATOM 2148 O O . ASN A 1 278 ? 4.136 4.209 25.810 1.00 71.75 278 ASN A O 1
ATOM 2152 N N . LEU A 1 279 ? 4.728 6.380 25.628 1.00 74.56 279 LEU A N 1
ATOM 2153 C CA . LEU A 1 279 ? 6.122 6.246 26.073 1.00 74.56 279 LEU A CA 1
ATOM 2154 C C . LEU A 1 279 ? 6.240 6.197 27.606 1.00 74.56 279 LEU A C 1
ATOM 2156 O O . LEU A 1 279 ? 7.224 5.692 28.145 1.00 74.56 279 LEU A O 1
ATOM 2160 N N . ARG A 1 280 ? 5.230 6.697 28.333 1.00 80.19 280 ARG A N 1
ATOM 2161 C CA . ARG A 1 280 ? 5.221 6.750 29.802 1.00 80.19 280 ARG A CA 1
ATOM 2162 C C . ARG A 1 280 ? 4.415 5.596 30.392 1.00 80.19 280 ARG A C 1
ATOM 2164 O O . ARG A 1 280 ? 3.184 5.609 30.385 1.00 80.19 280 ARG A O 1
ATOM 2171 N N . THR A 1 281 ? 5.099 4.646 31.029 1.00 81.69 281 THR A N 1
ATOM 2172 C CA . THR A 1 281 ? 4.493 3.439 31.627 1.00 81.69 281 THR A CA 1
ATOM 2173 C C . THR A 1 281 ? 3.327 3.750 32.573 1.00 81.69 281 THR A C 1
ATOM 2175 O O . THR A 1 281 ? 2.308 3.060 32.552 1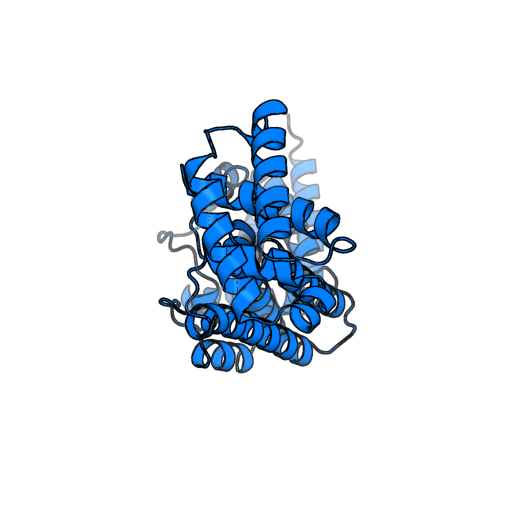.00 81.69 281 THR A O 1
ATOM 2178 N N . GLN A 1 282 ? 3.433 4.821 33.370 1.00 83.81 282 GLN A N 1
ATOM 2179 C CA . GLN A 1 282 ? 2.374 5.249 34.293 1.00 83.81 282 GLN A CA 1
ATOM 2180 C C . GLN A 1 282 ? 1.129 5.785 33.570 1.00 83.81 282 GLN A C 1
ATOM 2182 O O . GLN A 1 282 ? 0.006 5.442 33.942 1.00 83.81 282 GLN A O 1
ATOM 2187 N N . ALA A 1 283 ? 1.308 6.592 32.519 1.00 83.25 283 ALA A N 1
ATOM 2188 C CA . ALA A 1 283 ? 0.195 7.137 31.745 1.00 83.25 283 ALA A CA 1
ATOM 2189 C C . ALA A 1 283 ? -0.537 6.017 30.988 1.00 83.25 283 ALA A C 1
ATOM 2191 O O . ALA A 1 283 ? -1.762 5.907 31.079 1.00 83.25 283 ALA A O 1
ATOM 2192 N N . ARG A 1 284 ? 0.212 5.100 30.360 1.00 85.75 284 ARG A N 1
ATOM 2193 C CA . ARG A 1 284 ? -0.345 3.894 29.729 1.00 85.75 284 ARG A CA 1
ATOM 2194 C C . ARG A 1 284 ? -1.132 3.024 30.711 1.00 85.75 284 ARG A C 1
ATOM 2196 O O . ARG A 1 284 ? -2.236 2.580 30.393 1.00 85.75 284 ARG A O 1
ATOM 2203 N N . ALA A 1 285 ? -0.606 2.806 31.918 1.00 88.38 285 ALA A N 1
ATOM 2204 C CA . ALA A 1 285 ? -1.303 2.054 32.960 1.00 88.38 285 ALA A CA 1
ATOM 2205 C C . ALA A 1 285 ? -2.610 2.740 33.398 1.00 88.38 285 ALA A C 1
ATOM 2207 O O . ALA A 1 285 ? -3.625 2.062 33.571 1.00 88.38 285 ALA A O 1
ATOM 2208 N N . LYS A 1 286 ? -2.621 4.077 33.511 1.00 87.75 286 LYS A N 1
ATOM 2209 C CA . LYS A 1 286 ? -3.823 4.855 33.851 1.00 87.75 286 LYS A CA 1
ATOM 2210 C C . LYS A 1 286 ? -4.927 4.679 32.804 1.00 87.75 286 LYS A C 1
ATOM 2212 O O . LYS A 1 286 ? -6.060 4.367 33.176 1.00 87.75 286 LYS A O 1
ATOM 2217 N N . ILE A 1 287 ? -4.600 4.804 31.513 1.00 89.25 287 ILE A N 1
ATOM 2218 C CA . ILE A 1 287 ? -5.565 4.576 30.422 1.00 89.25 287 ILE A CA 1
ATOM 2219 C C . ILE A 1 287 ? -6.047 3.120 30.426 1.00 89.25 287 ILE A C 1
ATOM 2221 O O . ILE A 1 287 ? -7.247 2.874 30.352 1.00 89.25 287 ILE A O 1
ATOM 2225 N N . LYS A 1 288 ? -5.152 2.144 30.625 1.00 91.31 288 LYS A N 1
ATOM 2226 C CA . LYS A 1 288 ? -5.525 0.721 30.719 1.00 91.31 288 LYS A CA 1
ATOM 2227 C C . LYS A 1 288 ? -6.554 0.452 31.819 1.00 91.31 288 LYS A C 1
ATOM 2229 O O . LYS A 1 288 ? -7.523 -0.272 31.596 1.00 91.31 288 LYS A O 1
ATOM 2234 N N . VAL A 1 289 ? -6.359 1.023 33.009 1.00 93.12 289 VAL A N 1
ATOM 2235 C CA . VAL A 1 289 ? -7.303 0.881 34.130 1.00 93.12 289 VAL A CA 1
ATOM 2236 C C . VAL A 1 289 ? -8.651 1.523 33.799 1.00 93.12 289 VAL A C 1
ATOM 2238 O O . VAL A 1 289 ? -9.692 0.943 34.113 1.00 93.12 289 VAL A O 1
ATOM 2241 N N . LEU A 1 290 ? -8.638 2.685 33.142 1.00 92.25 290 LEU A N 1
ATOM 2242 C CA . LEU A 1 290 ? -9.840 3.380 32.686 1.00 92.25 290 LEU A CA 1
ATOM 2243 C C . LEU A 1 290 ? -10.631 2.536 31.676 1.00 92.25 290 LEU A C 1
ATOM 2245 O O . LEU A 1 290 ? -11.822 2.312 31.888 1.00 92.25 290 LEU A O 1
ATOM 2249 N N . VAL A 1 291 ? -9.966 1.978 30.659 1.00 92.75 291 VAL A N 1
ATOM 2250 C CA . VAL A 1 291 ? -10.589 1.085 29.665 1.00 92.75 291 VAL A CA 1
ATOM 2251 C C . VAL A 1 291 ? -11.217 -0.127 30.361 1.00 92.75 291 VAL A C 1
ATOM 2253 O O . VAL A 1 291 ? -12.408 -0.387 30.203 1.00 92.75 291 VAL A O 1
ATOM 2256 N N . LYS A 1 292 ? -10.470 -0.815 31.240 1.00 93.12 292 LYS A N 1
ATOM 2257 C CA . LYS A 1 292 ? -10.994 -1.961 32.009 1.00 93.12 292 LYS A CA 1
ATOM 2258 C C . LYS A 1 292 ? -12.194 -1.613 32.892 1.00 93.12 292 LYS A C 1
ATOM 2260 O O . LYS A 1 292 ? -13.000 -2.493 33.198 1.00 93.12 292 LYS A O 1
ATOM 2265 N N . ARG A 1 293 ? -12.289 -0.374 33.376 1.00 93.88 293 ARG A N 1
ATOM 2266 C CA . ARG A 1 293 ? -13.425 0.089 34.182 1.00 93.88 293 ARG A CA 1
ATOM 2267 C C . ARG A 1 293 ? -14.665 0.291 33.313 1.00 93.88 293 ARG A C 1
ATOM 2269 O O . ARG A 1 293 ? -15.730 -0.166 33.709 1.00 93.88 293 ARG A O 1
ATOM 2276 N N . ILE A 1 294 ? -14.514 0.913 32.144 1.00 93.62 294 ILE A N 1
ATOM 2277 C CA . ILE A 1 294 ? -15.612 1.150 31.193 1.00 93.62 294 ILE A CA 1
ATOM 2278 C C . ILE A 1 294 ? -16.174 -0.181 30.685 1.00 93.62 294 ILE A C 1
ATOM 2280 O O . ILE A 1 294 ? -17.379 -0.400 30.760 1.00 93.62 294 ILE A O 1
ATOM 2284 N N . LEU A 1 295 ? -15.304 -1.113 30.283 1.00 92.50 295 LEU A N 1
ATOM 2285 C CA . LEU A 1 295 ? -15.719 -2.450 29.847 1.00 92.50 295 LEU A CA 1
ATOM 2286 C C . LEU A 1 295 ? -16.516 -3.194 30.934 1.00 92.50 295 LEU A C 1
ATOM 2288 O O . LEU A 1 295 ? -17.575 -3.746 30.653 1.00 92.50 295 LEU A O 1
ATOM 2292 N N . ARG A 1 296 ? -16.060 -3.151 32.196 1.00 92.31 296 ARG A N 1
ATOM 2293 C CA . ARG A 1 296 ? -16.781 -3.764 33.329 1.00 92.31 296 ARG A CA 1
ATOM 2294 C C . ARG A 1 296 ? -18.127 -3.100 33.608 1.00 92.31 296 ARG A C 1
ATOM 2296 O O . ARG A 1 296 ? -19.098 -3.800 33.864 1.00 92.31 296 ARG A O 1
ATOM 2303 N N . LYS A 1 297 ? -18.186 -1.767 33.556 1.00 92.81 297 LYS A N 1
ATOM 2304 C CA . LYS A 1 297 ? -19.410 -0.984 33.792 1.00 92.81 297 LYS A CA 1
ATOM 2305 C C . LYS A 1 297 ? -20.534 -1.377 32.829 1.00 92.81 297 LYS A C 1
ATOM 2307 O O . LYS A 1 297 ? -21.684 -1.429 33.245 1.00 92.81 297 LYS A O 1
ATOM 2312 N N . HIS A 1 298 ? -20.195 -1.675 31.576 1.00 91.19 298 HIS A N 1
ATOM 2313 C CA . HIS A 1 298 ? -21.162 -2.045 30.535 1.00 91.19 298 HIS A CA 1
ATOM 2314 C C . HIS A 1 298 ? -21.357 -3.556 30.359 1.00 91.19 298 HIS A C 1
ATOM 2316 O O . HIS A 1 298 ? -22.082 -3.980 29.462 1.00 91.19 298 HIS A O 1
ATOM 2322 N N . GLY A 1 299 ? -20.739 -4.373 31.218 1.00 87.88 299 GLY A N 1
ATOM 2323 C CA . GLY A 1 299 ? -20.905 -5.826 31.199 1.00 87.88 299 GLY A CA 1
ATOM 2324 C C . GLY A 1 299 ? -20.211 -6.525 30.029 1.00 87.88 299 GLY A C 1
ATOM 2325 O O . GLY A 1 299 ? -20.730 -7.524 29.541 1.00 87.88 299 GLY A O 1
ATOM 2326 N N . TYR A 1 300 ? -19.066 -6.011 29.564 1.00 88.75 300 TYR A N 1
ATOM 2327 C CA . TYR A 1 300 ? -18.263 -6.692 28.544 1.00 88.75 300 TYR A CA 1
ATOM 2328 C C . TYR A 1 300 ? -17.784 -8.063 29.062 1.00 88.75 300 TYR A C 1
ATOM 2330 O O . TYR A 1 300 ? -17.323 -8.121 30.210 1.00 88.75 300 TYR A O 1
ATOM 2338 N N . PRO A 1 301 ? -17.863 -9.144 28.257 1.00 88.44 301 PRO A N 1
ATOM 2339 C CA . PRO A 1 301 ? -17.503 -10.495 28.685 1.00 88.44 301 PRO A CA 1
ATOM 2340 C C . PRO A 1 301 ? -16.099 -10.561 29.325 1.00 88.44 301 PRO A C 1
ATOM 2342 O O . PRO A 1 301 ? -15.125 -10.119 28.703 1.00 88.44 301 PRO A O 1
ATOM 2345 N N . PRO A 1 302 ? -15.962 -11.053 30.577 1.00 85.38 302 PRO A N 1
ATOM 2346 C CA . PRO A 1 302 ? -14.686 -11.045 31.303 1.00 85.38 302 PRO A CA 1
ATOM 2347 C C . PRO A 1 302 ? -13.561 -11.834 30.621 1.00 85.38 302 PRO A C 1
ATOM 2349 O O . PRO A 1 302 ? -12.397 -11.454 30.719 1.00 85.38 302 PRO A O 1
ATOM 2352 N N . ASP A 1 303 ? -13.916 -12.910 29.926 1.00 87.38 303 ASP A N 1
ATOM 2353 C CA . ASP A 1 303 ? -13.037 -13.774 29.135 1.00 87.38 303 ASP A CA 1
ATOM 2354 C C . ASP A 1 303 ? -12.434 -13.054 27.918 1.00 87.38 303 ASP A C 1
ATOM 2356 O O . ASP A 1 303 ? -11.269 -13.267 27.585 1.00 87.38 303 ASP A O 1
ATOM 2360 N N . LEU A 1 304 ? -13.184 -12.135 27.304 1.00 86.88 304 LEU A N 1
ATOM 2361 C CA . LEU A 1 304 ? -12.740 -11.344 26.149 1.00 86.88 304 LEU A CA 1
ATOM 2362 C C . LEU A 1 304 ? -12.109 -10.000 26.548 1.00 86.88 304 LEU A C 1
ATOM 2364 O O . LEU A 1 304 ? -11.482 -9.317 25.730 1.00 86.88 304 LEU A O 1
ATOM 2368 N N . GLN A 1 305 ? -12.258 -9.600 27.812 1.00 87.06 305 GLN A N 1
ATOM 2369 C CA . GLN A 1 305 ? -11.942 -8.254 28.277 1.00 87.06 305 GLN A CA 1
ATOM 2370 C C . GLN A 1 305 ? -10.461 -7.886 28.121 1.00 87.06 305 GLN A C 1
ATOM 2372 O O . GLN A 1 305 ? -10.140 -6.744 27.778 1.00 87.06 305 GLN A O 1
ATOM 2377 N N . ASP A 1 306 ? -9.543 -8.815 28.394 1.00 88.69 306 ASP A N 1
ATOM 2378 C CA . ASP A 1 306 ? -8.107 -8.531 28.332 1.00 88.69 306 ASP A CA 1
ATOM 2379 C C . ASP A 1 306 ? -7.626 -8.306 26.894 1.00 88.69 306 ASP A C 1
ATOM 2381 O O . ASP A 1 306 ? -6.888 -7.346 26.651 1.00 88.69 306 ASP A O 1
ATOM 2385 N N . ALA A 1 307 ? -8.090 -9.121 25.942 1.00 89.56 307 ALA A N 1
ATOM 2386 C CA . ALA A 1 307 ? -7.788 -8.951 24.522 1.00 89.56 307 ALA A CA 1
ATOM 2387 C C . ALA A 1 307 ? -8.354 -7.625 23.990 1.00 89.56 307 ALA A C 1
ATOM 2389 O O . ALA A 1 307 ? -7.606 -6.821 23.427 1.00 89.56 307 ALA A O 1
ATOM 2390 N N . ALA A 1 308 ? -9.632 -7.344 24.275 1.00 89.69 308 ALA A N 1
ATOM 2391 C CA . ALA A 1 308 ? -10.286 -6.093 23.897 1.00 89.69 308 ALA A CA 1
ATOM 2392 C C . ALA A 1 308 ? -9.569 -4.873 24.492 1.00 89.69 308 ALA A C 1
ATOM 2394 O O . ALA A 1 308 ? -9.294 -3.903 23.795 1.00 89.69 308 ALA A O 1
ATOM 2395 N N . THR A 1 309 ? -9.165 -4.938 25.767 1.00 91.88 309 THR A N 1
ATOM 2396 C CA . THR A 1 309 ? -8.413 -3.853 26.418 1.00 91.88 309 THR A CA 1
ATOM 2397 C C . THR A 1 309 ? -7.104 -3.560 25.687 1.00 91.88 309 THR A C 1
ATOM 2399 O O . THR A 1 309 ? -6.753 -2.397 25.502 1.00 91.88 309 THR A O 1
ATOM 2402 N N . GLN A 1 310 ? -6.349 -4.589 25.295 1.00 92.00 310 GLN A N 1
ATOM 2403 C CA . GLN A 1 310 ? -5.075 -4.391 24.600 1.00 92.00 310 GLN A CA 1
ATOM 2404 C C . GLN A 1 310 ? -5.277 -3.804 23.203 1.00 92.00 310 GLN A C 1
ATOM 2406 O O . GLN A 1 310 ? -4.514 -2.922 22.805 1.00 92.00 310 GLN A O 1
ATOM 2411 N N . LEU A 1 311 ? -6.304 -4.257 22.482 1.00 91.81 311 LEU A N 1
ATOM 2412 C CA . LEU A 1 311 ? -6.610 -3.755 21.147 1.00 91.81 311 LEU A CA 1
ATOM 2413 C C . LEU A 1 311 ? -7.085 -2.298 21.194 1.00 91.81 311 LEU A C 1
ATOM 2415 O O . LEU A 1 311 ? -6.546 -1.459 20.481 1.00 91.81 311 LEU A O 1
ATOM 2419 N N . VAL A 1 312 ? -7.976 -1.970 22.132 1.00 91.94 312 VAL A N 1
ATOM 2420 C CA . VAL A 1 312 ? -8.433 -0.601 22.414 1.00 91.94 312 VAL A CA 1
ATOM 2421 C C . VAL A 1 312 ? -7.271 0.326 22.785 1.00 91.94 312 VAL A C 1
ATOM 2423 O O . VAL A 1 312 ? -7.239 1.475 22.356 1.00 91.94 312 VAL A O 1
ATOM 2426 N N . LEU A 1 313 ? -6.287 -0.151 23.556 1.00 91.31 313 LEU A N 1
ATOM 2427 C CA . LEU A 1 313 ? -5.095 0.644 23.870 1.00 91.31 313 LEU A CA 1
ATOM 2428 C C . LEU A 1 313 ? -4.244 0.929 22.632 1.00 91.31 313 LEU A C 1
ATOM 2430 O O . LEU A 1 313 ? -3.820 2.065 22.457 1.00 91.31 313 LEU A O 1
ATOM 2434 N N . ARG A 1 314 ? -4.012 -0.069 21.772 1.00 91.19 314 ARG A N 1
ATOM 2435 C CA . ARG A 1 314 ? -3.298 0.136 20.499 1.00 91.19 314 ARG A CA 1
ATOM 2436 C C . ARG A 1 314 ? -4.060 1.091 19.581 1.00 91.19 314 ARG A C 1
ATOM 2438 O O . ARG A 1 314 ? -3.455 1.954 18.959 1.00 91.19 314 ARG A O 1
ATOM 2445 N N . GLN A 1 315 ? -5.384 0.972 19.541 1.00 92.19 315 GLN A N 1
ATOM 2446 C CA . GLN A 1 315 ? -6.244 1.855 18.762 1.00 92.19 315 GLN A CA 1
ATOM 2447 C C . GLN A 1 315 ? -6.170 3.302 19.273 1.00 92.19 315 GLN A C 1
ATOM 2449 O O . GLN A 1 315 ? -6.059 4.242 18.487 1.00 92.19 315 GLN A O 1
ATOM 2454 N N . ALA A 1 316 ? -6.152 3.487 20.595 1.00 88.88 316 ALA A N 1
ATOM 2455 C CA . ALA A 1 316 ? -5.915 4.789 21.200 1.00 88.88 316 ALA A CA 1
ATOM 2456 C C . ALA A 1 316 ? -4.535 5.348 20.818 1.00 88.88 316 ALA A C 1
ATOM 2458 O O . ALA A 1 316 ? -4.446 6.515 20.461 1.00 88.88 316 ALA A O 1
ATOM 2459 N N . GLU A 1 317 ? -3.467 4.542 20.856 1.00 87.62 317 GLU A N 1
ATOM 2460 C CA . GLU A 1 317 ? -2.109 4.985 20.490 1.00 87.62 317 GLU A CA 1
ATOM 2461 C C . GLU A 1 317 ? -2.053 5.579 19.076 1.00 87.62 317 GLU A C 1
ATOM 2463 O O . GLU A 1 317 ? -1.435 6.626 18.887 1.00 87.62 317 GLU A O 1
ATOM 2468 N N . VAL A 1 318 ? -2.738 4.949 18.118 1.00 87.44 318 VAL A N 1
ATOM 2469 C CA . VAL A 1 318 ? -2.803 5.402 16.722 1.00 87.44 318 VAL A CA 1
ATOM 2470 C C . VAL A 1 318 ? -3.568 6.721 16.590 1.00 87.44 318 VAL A C 1
ATOM 2472 O O . VAL A 1 318 ? -3.042 7.680 16.031 1.00 87.44 318 VAL A O 1
ATOM 2475 N N . LEU A 1 319 ? -4.762 6.824 17.180 1.00 84.62 319 LEU A N 1
ATOM 2476 C CA . LEU A 1 319 ? -5.587 8.036 17.071 1.00 84.62 319 LEU A CA 1
ATOM 2477 C C . LEU A 1 319 ? -4.980 9.248 17.786 1.00 84.62 319 LEU A C 1
ATOM 2479 O O . LEU A 1 319 ? -5.118 10.380 17.327 1.00 84.62 319 LEU A O 1
ATOM 2483 N N . CYS A 1 320 ? -4.258 9.023 18.884 1.00 78.25 320 CYS A N 1
ATOM 2484 C CA . CYS A 1 320 ? -3.643 10.106 19.647 1.00 78.25 320 CYS A CA 1
ATOM 2485 C C . CYS A 1 320 ? -2.562 10.858 18.861 1.00 78.25 320 CYS A C 1
ATOM 2487 O O . CYS A 1 320 ? -2.339 12.030 19.148 1.00 78.25 320 CYS A O 1
ATOM 2489 N N . ALA A 1 321 ? -1.927 10.225 17.868 1.00 70.50 321 ALA A N 1
ATOM 2490 C CA . ALA A 1 321 ? -0.966 10.894 16.993 1.00 70.50 321 ALA A CA 1
ATOM 2491 C C . ALA A 1 321 ? -1.615 11.972 16.102 1.00 70.50 321 ALA A C 1
ATOM 2493 O O . ALA A 1 321 ? -0.922 12.884 15.667 1.00 70.50 321 ALA A O 1
ATOM 2494 N N . GLY A 1 322 ? -2.926 11.878 15.840 1.00 63.97 322 GLY A N 1
ATOM 2495 C CA . GLY A 1 322 ? -3.686 12.848 15.043 1.00 63.97 322 GLY A CA 1
ATOM 2496 C C . GLY A 1 322 ? -4.575 13.799 15.854 1.00 63.97 322 GLY A C 1
ATOM 2497 O O . GLY A 1 322 ? -5.228 14.661 15.272 1.00 63.97 322 GLY A O 1
ATOM 2498 N N . TRP A 1 323 ? -4.652 13.634 17.179 1.00 68.06 323 TRP A N 1
ATOM 2499 C CA . TRP A 1 323 ? -5.431 14.509 18.071 1.00 68.06 323 TRP A CA 1
ATOM 2500 C C . TRP A 1 323 ? -4.628 15.683 18.644 1.00 68.06 323 TRP A C 1
ATOM 2502 O O . TRP A 1 323 ? -5.227 16.553 19.282 1.00 68.06 323 TRP A O 1
ATOM 2512 N N . VAL A 1 324 ? -3.307 15.676 18.455 1.00 49.62 324 VAL A N 1
ATOM 2513 C CA . VAL A 1 324 ? -2.351 16.686 18.933 1.00 49.62 324 VAL A CA 1
ATOM 2514 C C . VAL A 1 324 ? -1.874 17.532 17.764 1.00 49.62 324 VAL A C 1
ATOM 2516 O O . VAL A 1 324 ? -1.548 16.941 16.714 1.00 49.62 324 VAL A O 1
#

Foldseek 3Di:
DPDLVVLLVQLVVLLVQLCVLCPPPDPVCLVVPDPVSLLLSLLVSLLSQLVDQCSLVSLLVSLVSNLVSCLSNVVDPSSVVCVSVSVSSVLNSLQSPQQDDPDPDDPDDDCPSSCVVVVVVDDDDPPNDHNCVSQVHDDDDPDLLDPVVLVVLLVGPRLSSSLSNLLRSLVNLLVVLCLQAVLSSVVLVVQSVVLVVCSSVVVDDSSVSSVSSSVSSVVSVVLVVVCVVLVHDSNLSNLLSLQCVPVVQCVVQPSVLSSVLSVVLVVVLLVLDDVPLVVDPVSLVVSLVVNLVSCVVSVGPPVCSVSSSVSSSVSSVSVVVVSD

Radius of gyration: 25.64 Å; chains: 1; bounding box: 67×40×69 Å

pLDDT: mean 79.33, std 17.68, range [30.38, 96.44]